Protein AF-A0A6P0VZM6-F1 (afdb_monomer)

Secondary structure (DSSP, 8-state):
----SS-HHHHHHHHHHHHHTTSEEE-SSS-S-EEE-HHHHHHHHHH-------SS--HHHHHHHHHHHHHHHHHHHHTT-------------------S----HHHHHHHHHHHHHHHT-TT-EEHHHHHHHHTTTS-HHHHHHHHHHHHHTTSEEEEE-S--TTS-HHHHHHSBPPSSSSPEEEEEE---

Sequence (192 aa):
PQRTSIPHDKQQAVIESLSQRGLIKVVEGRITEVWLTEQGQQYLLNNYEGNSTSEHIHLRMLTDYLRLLRKFQGVNREQIQSPTTESQEEPTIKKLPLSGSKPTDAEILQLIQDLDKKLGTNNYLPIFHLRQQLHTRLSREELDKALYRLQKQEQIELSALVHTQNYTPEQINAGIKQRVGSKLFFIQVTVE

Nearest PDB structures (foldseek):
  5ey2-assembly1_B  TM=4.665E-01  e=6.572E-01  Bacillus cereus ATCC 14579
  7q2y-assembly1_C  TM=2.737E-01  e=8.322E-02  Saccharomyces cerevisiae S288C
  9f27-assembly1_A  TM=5.946E-01  e=2.391E+00  Pyrococcus abyssi GE5
  4ejo-assembly2_B-3  TM=6.287E-01  e=3.096E+00  Eggerthella lenta DSM 2243
  7ped-assembly1_A  TM=2.720E-01  e=4.461E-01  Homo sapiens

Solvent-accessible surface area (backbone atoms only — not comparable to full-atom values): 12013 Å² total; per-residue (Å²): 135,83,85,68,100,62,60,68,72,60,52,52,53,49,51,52,56,38,38,76,69,55,28,32,52,76,84,55,103,61,95,77,61,80,44,80,28,74,63,29,52,54,48,46,72,76,67,63,73,83,88,65,90,65,94,67,88,51,71,63,60,55,51,52,50,52,51,49,52,51,44,60,60,34,57,78,51,49,84,76,64,82,81,89,83,84,90,81,83,86,84,91,74,95,72,79,83,89,60,100,60,76,82,47,70,68,56,54,49,52,50,51,53,53,49,24,66,72,69,64,40,81,56,52,35,52,45,44,60,54,44,69,70,35,61,85,79,45,55,73,69,55,49,52,53,46,52,55,52,38,37,74,67,57,46,30,44,77,39,57,58,85,73,67,89,88,52,55,75,66,54,59,63,51,25,51,83,51,99,72,77,56,36,34,28,30,39,26,68,48,81,130

Foldseek 3Di:
DDDDVDPPVVVVVVLVVCVVVVQWDQPDPPPPDIDGDPVVVVCCVVPPDPPDPDPDDDVVNVVVVVVVVCVVVCVVVCVVDDDDDDDDDDDDDDDDDDDLDQPDLVNLLVVQVVQCVVVVVQQWDWLVVSCVVCVVRDDLVRVVVSVVVCVVVVQKDFDFDPDCPVDDPVSLVSFDDDPDDGGGTTIGGPDD

Structure (mmCIF, N/CA/C/O backbone):
data_AF-A0A6P0VZM6-F1
#
_entry.id   AF-A0A6P0VZM6-F1
#
loop_
_atom_site.group_PDB
_atom_site.id
_atom_site.type_symbol
_atom_site.label_atom_id
_atom_site.label_alt_id
_atom_site.label_comp_id
_atom_site.label_asym_id
_atom_site.label_entity_id
_atom_site.label_seq_id
_atom_site.pdbx_PDB_ins_code
_atom_site.Cartn_x
_atom_site.Cartn_y
_atom_site.Cartn_z
_atom_site.occupancy
_atom_site.B_iso_or_equiv
_atom_site.auth_seq_id
_atom_site.auth_comp_id
_atom_site.auth_asym_id
_atom_site.auth_atom_id
_atom_site.pdbx_PDB_model_num
ATOM 1 N N . PRO A 1 1 ? 14.795 10.131 -33.530 1.00 40.19 1 PRO A N 1
ATOM 2 C CA . PRO A 1 1 ? 15.898 9.191 -33.218 1.00 40.19 1 PRO A CA 1
ATOM 3 C C . PRO A 1 1 ? 17.245 9.926 -33.046 1.00 40.19 1 PRO A C 1
ATOM 5 O O . PRO A 1 1 ? 17.930 10.213 -34.025 1.00 40.19 1 PRO A O 1
ATOM 8 N N . GLN A 1 2 ? 17.597 10.301 -31.812 1.00 37.31 2 GLN A N 1
ATOM 9 C CA . GLN A 1 2 ? 18.915 10.875 -31.513 1.00 37.31 2 GLN A CA 1
ATOM 10 C C . GLN A 1 2 ? 19.972 9.762 -31.537 1.00 37.31 2 GLN A C 1
ATOM 12 O O . GLN A 1 2 ? 19.766 8.695 -30.964 1.00 37.31 2 GLN A O 1
ATOM 17 N N . ARG A 1 3 ? 21.082 9.996 -32.248 1.00 42.38 3 ARG A N 1
ATOM 18 C CA . ARG A 1 3 ? 22.171 9.029 -32.437 1.00 42.38 3 ARG A CA 1
ATOM 19 C C . ARG A 1 3 ? 22.909 8.801 -31.117 1.00 42.38 3 ARG A C 1
ATOM 21 O O . ARG A 1 3 ? 23.800 9.568 -30.764 1.00 42.38 3 ARG A O 1
ATOM 28 N N . THR A 1 4 ? 22.565 7.742 -30.398 1.00 51.00 4 THR A N 1
ATOM 29 C CA . THR A 1 4 ? 23.444 7.176 -29.372 1.00 51.00 4 THR A CA 1
ATOM 30 C C . THR A 1 4 ? 24.696 6.629 -30.068 1.00 51.00 4 THR A C 1
ATOM 32 O O . THR A 1 4 ? 24.597 5.939 -31.081 1.00 51.00 4 THR A O 1
ATOM 35 N N . SER A 1 5 ? 25.893 6.944 -29.561 1.00 54.97 5 SER A N 1
ATOM 36 C CA . SER A 1 5 ? 27.185 6.502 -30.128 1.00 54.97 5 SER A CA 1
ATOM 37 C C . SER A 1 5 ? 27.478 5.009 -29.865 1.00 54.97 5 SER A C 1
ATOM 39 O O . SER A 1 5 ? 28.612 4.619 -29.593 1.00 54.97 5 SER A O 1
ATOM 41 N N . ILE A 1 6 ? 26.445 4.166 -29.874 1.00 64.50 6 ILE A N 1
ATOM 42 C CA . ILE A 1 6 ? 26.521 2.739 -29.554 1.00 64.50 6 ILE A CA 1
ATOM 43 C C . ILE A 1 6 ? 26.411 1.951 -30.871 1.00 64.50 6 ILE A C 1
ATOM 45 O O . ILE A 1 6 ? 25.537 2.273 -31.675 1.00 64.50 6 ILE A O 1
ATOM 49 N N . PRO A 1 7 ? 27.245 0.926 -31.127 1.00 77.31 7 PRO A N 1
ATOM 50 C CA . PRO A 1 7 ? 27.132 0.093 -32.327 1.00 77.31 7 PRO A CA 1
ATOM 51 C C . PRO A 1 7 ? 25.741 -0.547 -32.455 1.00 77.31 7 PRO A C 1
ATOM 53 O O . PRO A 1 7 ? 25.233 -1.084 -31.473 1.00 77.31 7 PRO A O 1
ATOM 56 N N . HIS A 1 8 ? 25.151 -0.521 -33.656 1.00 64.88 8 HIS A N 1
ATOM 57 C CA . HIS A 1 8 ? 23.781 -0.994 -33.933 1.00 64.88 8 HIS A CA 1
ATOM 58 C C . HIS A 1 8 ? 23.517 -2.425 -33.433 1.00 64.88 8 HIS A C 1
ATOM 60 O O . HIS A 1 8 ? 22.479 -2.700 -32.840 1.00 64.88 8 HIS A O 1
ATOM 66 N N . ASP A 1 9 ? 24.508 -3.302 -33.580 1.00 69.50 9 ASP A N 1
ATOM 67 C CA . ASP A 1 9 ? 24.451 -4.704 -33.156 1.00 69.50 9 ASP A CA 1
ATOM 68 C C . ASP A 1 9 ? 24.305 -4.848 -31.625 1.00 69.50 9 ASP A C 1
ATOM 70 O O . ASP A 1 9 ? 23.487 -5.607 -31.108 1.00 69.50 9 ASP A O 1
ATOM 74 N N . LYS A 1 10 ? 25.017 -3.999 -30.868 1.00 72.19 10 LYS A N 1
ATOM 75 C CA . LYS A 1 10 ? 24.883 -3.925 -29.405 1.00 72.19 10 LYS A CA 1
ATOM 76 C C . LYS A 1 10 ? 23.558 -3.294 -28.981 1.00 72.19 10 LYS A C 1
ATOM 78 O O . LYS A 1 10 ? 23.025 -3.664 -27.941 1.00 72.19 10 LYS A O 1
ATOM 83 N N . GLN A 1 11 ? 23.024 -2.350 -29.760 1.00 68.31 11 GLN A N 1
ATOM 84 C CA . GLN A 1 11 ? 21.723 -1.743 -29.468 1.00 68.31 11 GLN A CA 1
ATOM 85 C C . GLN A 1 11 ? 20.597 -2.774 -29.581 1.00 68.31 11 GLN A C 1
ATOM 87 O O . GLN A 1 11 ? 19.783 -2.870 -28.668 1.00 68.31 11 GLN A O 1
ATOM 92 N N . GLN A 1 12 ? 20.582 -3.582 -30.645 1.00 70.94 12 GLN A N 1
ATOM 93 C CA . GLN A 1 12 ? 19.580 -4.638 -30.817 1.00 70.94 12 GLN A CA 1
ATOM 94 C C . GLN A 1 12 ? 19.667 -5.702 -29.723 1.00 70.94 12 GLN A C 1
ATOM 96 O O . GLN A 1 12 ? 18.646 -5.995 -29.107 1.00 70.94 12 GLN A O 1
ATOM 101 N N . ALA A 1 13 ? 20.868 -6.182 -29.388 1.00 76.44 13 ALA A N 1
ATOM 102 C CA . ALA A 1 13 ? 21.047 -7.156 -28.309 1.00 76.44 13 ALA A CA 1
ATOM 103 C C . ALA A 1 13 ? 20.549 -6.633 -26.946 1.00 76.44 13 ALA A C 1
ATOM 105 O O . ALA A 1 13 ? 19.907 -7.355 -26.180 1.00 76.44 13 ALA A O 1
ATOM 106 N N . VAL A 1 14 ? 20.802 -5.355 -26.640 1.00 76.69 14 VAL A N 1
ATOM 107 C CA . VAL A 1 14 ? 20.300 -4.726 -25.411 1.00 76.69 14 VAL A CA 1
ATOM 108 C C . VAL A 1 14 ? 18.778 -4.608 -25.446 1.00 76.69 14 VAL A C 1
ATOM 110 O O . VAL A 1 14 ? 18.128 -4.963 -24.464 1.00 76.69 14 VAL A O 1
ATOM 113 N N . ILE A 1 15 ? 18.191 -4.176 -26.562 1.00 76.38 15 ILE A N 1
ATOM 114 C CA . ILE A 1 15 ? 16.735 -4.052 -26.701 1.00 76.38 15 ILE A CA 1
ATOM 115 C C . ILE A 1 15 ? 16.055 -5.422 -26.570 1.00 76.38 15 ILE A C 1
ATOM 117 O O . ILE A 1 15 ? 15.082 -5.551 -25.833 1.00 76.38 15 ILE A O 1
ATOM 121 N N . GLU A 1 16 ? 16.593 -6.471 -27.186 1.00 77.88 16 GLU A N 1
ATOM 122 C CA . GLU A 1 16 ? 16.077 -7.834 -27.028 1.00 77.88 16 GLU A CA 1
ATOM 123 C C . GLU A 1 16 ? 16.146 -8.297 -25.568 1.00 77.88 16 GLU A C 1
ATOM 125 O O . GLU A 1 16 ? 15.149 -8.777 -25.027 1.00 77.88 16 GLU A O 1
ATOM 130 N N . 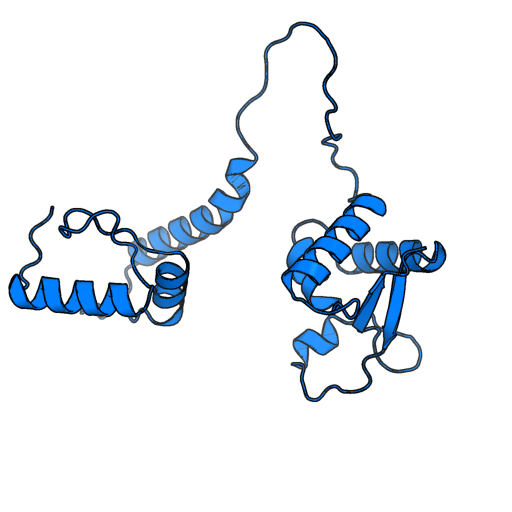SER A 1 17 ? 17.270 -8.062 -24.883 1.00 78.44 17 SER A N 1
ATOM 131 C CA . SER A 1 17 ? 17.418 -8.417 -23.466 1.00 78.44 17 SER A CA 1
ATOM 132 C C . SER A 1 17 ? 16.441 -7.662 -22.550 1.00 78.44 17 SER A C 1
ATOM 134 O O . SER A 1 17 ? 15.924 -8.227 -21.586 1.00 78.44 17 SER A O 1
ATOM 136 N N . LEU A 1 18 ? 16.145 -6.394 -22.855 1.00 76.50 18 LEU A N 1
ATOM 137 C CA . LEU A 1 18 ? 15.205 -5.569 -22.093 1.00 76.50 18 LEU A CA 1
ATOM 138 C C . LEU A 1 18 ? 13.752 -5.977 -22.362 1.00 76.50 18 LEU A C 1
ATOM 140 O O . LEU A 1 18 ? 12.929 -5.943 -21.445 1.00 76.50 18 LEU A O 1
ATOM 144 N N . SER A 1 19 ? 13.442 -6.395 -23.591 1.00 76.25 19 SER A N 1
ATOM 145 C CA . SER A 1 19 ? 12.128 -6.925 -23.956 1.00 76.25 19 SER A CA 1
ATOM 146 C C . SER A 1 19 ? 11.869 -8.279 -23.297 1.00 76.25 19 SER A C 1
ATOM 148 O O . SER A 1 19 ? 10.797 -8.468 -22.729 1.00 76.25 19 SER A O 1
ATOM 150 N N . GLN A 1 20 ? 12.856 -9.183 -23.280 1.00 78.38 20 GLN A N 1
ATOM 151 C CA . GLN A 1 20 ? 12.762 -10.476 -22.585 1.00 78.38 20 GLN A CA 1
ATOM 152 C C . GLN A 1 20 ? 12.525 -10.316 -21.080 1.00 78.38 20 GLN A C 1
ATOM 154 O O . GLN A 1 20 ? 11.811 -11.108 -20.473 1.00 78.38 20 GLN A O 1
ATOM 159 N N . ARG A 1 21 ? 13.091 -9.267 -20.477 1.00 72.31 21 ARG A N 1
ATOM 160 C CA . ARG A 1 21 ? 12.886 -8.928 -19.061 1.00 72.31 21 ARG A CA 1
ATOM 161 C C . ARG A 1 21 ? 11.558 -8.212 -18.788 1.00 72.31 21 ARG A C 1
ATOM 163 O O . ARG A 1 21 ? 11.316 -7.827 -17.650 1.00 72.31 21 ARG A O 1
ATOM 170 N N . GLY A 1 22 ? 10.725 -7.996 -19.808 1.00 73.50 22 GLY A N 1
ATOM 171 C CA . GLY A 1 22 ? 9.435 -7.313 -19.683 1.00 73.50 22 GLY A CA 1
ATOM 172 C C . GLY A 1 22 ? 9.538 -5.816 -19.382 1.00 73.50 22 GLY A C 1
ATOM 173 O O . GLY A 1 22 ? 8.531 -5.182 -19.087 1.00 73.50 22 GLY A O 1
ATOM 174 N N . LEU A 1 23 ? 10.734 -5.224 -19.464 1.00 72.62 23 LEU A N 1
ATOM 175 C CA . LEU A 1 23 ? 10.966 -3.824 -19.091 1.00 72.62 23 LEU A CA 1
ATOM 176 C C . LEU A 1 23 ? 10.518 -2.851 -20.189 1.00 72.62 23 LEU A C 1
ATOM 178 O O . LEU A 1 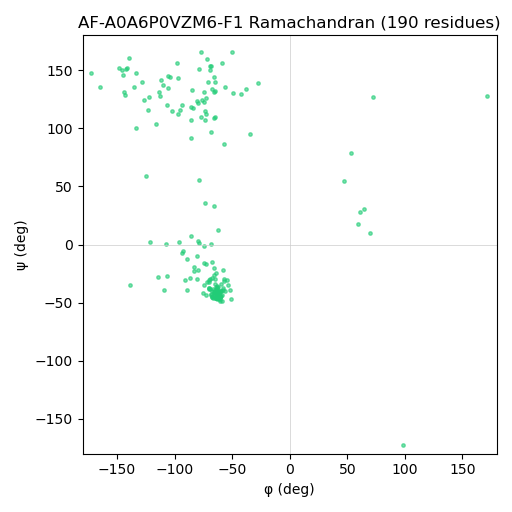23 ? 10.210 -1.690 -19.907 1.00 72.62 23 LEU A O 1
ATOM 182 N N . ILE A 1 24 ? 10.416 -3.331 -21.426 1.00 75.06 24 ILE A N 1
ATOM 183 C CA . ILE A 1 24 ? 9.950 -2.567 -22.584 1.00 75.06 24 ILE A CA 1
ATOM 184 C C . ILE A 1 24 ? 8.928 -3.372 -23.391 1.00 75.06 24 ILE A C 1
ATOM 186 O O . ILE A 1 24 ? 9.011 -4.598 -23.467 1.00 75.06 24 ILE A O 1
ATOM 190 N N . LYS A 1 25 ? 7.970 -2.677 -24.014 1.00 68.00 25 LYS A N 1
ATOM 191 C CA . LYS A 1 25 ? 6.966 -3.287 -24.896 1.00 68.00 25 LYS A CA 1
ATOM 192 C C . LYS A 1 25 ? 7.287 -2.939 -26.347 1.00 68.00 25 LYS A C 1
ATOM 194 O O . LYS A 1 25 ? 7.328 -1.762 -26.702 1.00 68.00 25 LYS A O 1
ATOM 199 N N . VAL A 1 26 ? 7.513 -3.962 -27.168 1.00 61.72 26 VAL A N 1
ATOM 200 C CA . VAL A 1 26 ? 7.733 -3.823 -28.614 1.00 61.72 26 VAL A CA 1
ATOM 201 C C . VAL A 1 26 ? 6.385 -4.010 -29.301 1.00 61.72 26 VAL A C 1
ATOM 203 O O . VAL A 1 26 ? 5.733 -5.033 -29.101 1.00 61.72 26 VAL A O 1
ATOM 206 N N . VAL A 1 27 ? 5.926 -2.993 -30.031 1.00 55.97 27 VAL A N 1
ATOM 207 C CA . VAL A 1 27 ? 4.550 -2.957 -30.555 1.00 55.97 27 VAL A CA 1
ATOM 208 C C . VAL A 1 27 ? 4.430 -3.669 -31.908 1.00 55.97 27 VAL A C 1
ATOM 210 O O . VAL A 1 27 ? 3.400 -4.284 -32.144 1.00 55.97 27 VAL A O 1
ATOM 213 N N . GLU A 1 28 ? 5.484 -3.722 -32.736 1.00 46.47 28 GLU A N 1
ATOM 214 C CA . GLU A 1 28 ? 5.508 -4.506 -33.985 1.00 46.47 28 GLU A CA 1
ATOM 215 C C . GLU A 1 28 ? 6.925 -5.024 -34.306 1.00 46.47 28 GLU A C 1
ATOM 217 O O . GLU A 1 28 ? 7.923 -4.418 -33.918 1.00 46.47 28 GLU A O 1
ATOM 222 N N . GLY A 1 29 ? 7.021 -6.161 -35.010 1.00 51.16 29 GLY A N 1
ATOM 223 C CA . GLY A 1 29 ? 8.224 -6.999 -35.198 1.00 51.16 29 GLY A CA 1
ATOM 224 C C . GLY A 1 29 ? 9.441 -6.388 -35.916 1.00 51.16 29 GLY A C 1
ATOM 225 O O . GLY A 1 29 ? 10.369 -7.112 -36.269 1.00 51.16 29 GLY A O 1
ATOM 226 N N . ARG A 1 30 ? 9.483 -5.070 -36.122 1.00 48.84 30 ARG A N 1
ATOM 227 C CA . ARG A 1 30 ? 10.716 -4.321 -36.391 1.00 48.84 30 ARG A CA 1
ATOM 228 C C . ARG A 1 30 ? 10.829 -3.245 -35.327 1.00 48.84 30 ARG A C 1
ATOM 230 O O . ARG A 1 30 ? 9.991 -2.352 -35.289 1.00 48.84 30 ARG A O 1
ATOM 237 N N . ILE A 1 31 ? 11.862 -3.336 -34.490 1.00 54.78 31 ILE A N 1
ATOM 238 C CA . ILE A 1 31 ? 12.169 -2.411 -33.390 1.00 54.78 31 ILE A CA 1
ATOM 239 C C . ILE A 1 31 ? 12.313 -0.985 -33.949 1.00 54.78 31 ILE A C 1
ATOM 241 O O . ILE A 1 31 ? 13.395 -0.550 -34.331 1.00 54.78 31 ILE A O 1
ATOM 245 N N . THR A 1 32 ? 11.197 -0.278 -34.063 1.00 56.25 32 THR A N 1
ATOM 246 C CA . THR A 1 32 ? 11.116 1.094 -34.579 1.00 56.25 32 THR A CA 1
ATOM 247 C C . THR A 1 32 ? 10.800 2.047 -33.441 1.00 56.25 32 THR A C 1
ATOM 249 O O . THR A 1 32 ? 11.424 3.101 -33.342 1.00 56.25 32 THR A O 1
ATOM 252 N N . GLU A 1 33 ? 9.925 1.630 -32.524 1.00 48.38 33 GLU A N 1
ATOM 253 C CA . GLU A 1 33 ? 9.589 2.377 -31.317 1.00 48.38 33 GLU A CA 1
ATOM 254 C C . GLU A 1 33 ? 9.552 1.464 -30.091 1.00 48.38 33 GLU A C 1
ATOM 256 O O . GLU A 1 33 ? 9.022 0.351 -30.123 1.00 48.38 33 GLU A O 1
ATOM 261 N N . VAL A 1 34 ? 10.152 1.946 -29.003 1.00 62.53 34 VAL A N 1
ATOM 262 C CA . VAL A 1 34 ? 10.300 1.221 -27.742 1.00 62.53 34 VAL A CA 1
ATOM 263 C C . VAL A 1 34 ? 9.746 2.092 -26.625 1.00 62.53 34 VAL A C 1
ATOM 265 O O . VAL A 1 34 ? 10.189 3.225 -26.441 1.00 62.53 34 VAL A O 1
ATOM 268 N N . TRP A 1 35 ? 8.799 1.548 -25.865 1.00 71.56 35 TRP A N 1
ATOM 269 C CA . TRP A 1 35 ? 8.146 2.250 -24.763 1.00 71.56 35 TRP A CA 1
ATOM 270 C C . TRP A 1 35 ? 8.536 1.635 -23.424 1.00 71.56 35 TRP A C 1
ATOM 272 O O . TRP A 1 35 ? 8.643 0.411 -23.294 1.00 71.56 35 TRP A O 1
ATOM 282 N N . LEU A 1 36 ? 8.731 2.494 -22.425 1.00 73.19 36 LEU A N 1
ATOM 283 C CA . LEU A 1 36 ? 9.037 2.080 -21.062 1.00 73.19 36 LEU A CA 1
ATOM 284 C C . LEU A 1 36 ? 7.768 1.536 -20.393 1.00 73.19 36 LEU A C 1
ATOM 286 O O . LEU A 1 36 ? 6.762 2.240 -20.300 1.00 73.19 36 LEU A O 1
ATOM 290 N N . THR A 1 37 ? 7.815 0.291 -19.925 1.00 77.25 37 THR A N 1
ATOM 291 C CA . THR A 1 37 ? 6.702 -0.315 -19.175 1.00 77.25 37 THR A CA 1
ATOM 292 C C . THR A 1 37 ? 6.661 0.200 -17.737 1.00 77.25 37 THR A C 1
ATOM 294 O O . THR A 1 37 ? 7.637 0.759 -17.237 1.00 77.25 37 THR A O 1
ATOM 297 N N . GLU A 1 38 ? 5.551 -0.033 -17.036 1.00 71.12 38 GLU A N 1
ATOM 298 C CA . GLU A 1 38 ? 5.423 0.291 -15.610 1.00 71.12 38 GLU A CA 1
ATOM 299 C C . GLU A 1 38 ? 6.487 -0.424 -14.757 1.00 71.12 38 GLU A C 1
ATOM 301 O O . GLU A 1 38 ? 7.104 0.183 -13.882 1.00 71.12 38 GLU A O 1
ATOM 306 N N . GLN A 1 39 ? 6.801 -1.682 -15.082 1.00 67.38 39 GLN A N 1
ATOM 307 C CA . GLN A 1 39 ? 7.890 -2.420 -14.435 1.00 67.38 39 GLN A CA 1
ATOM 308 C C . GLN A 1 39 ? 9.265 -1.816 -14.752 1.00 67.38 39 GLN A C 1
ATOM 310 O O . GLN A 1 39 ? 10.114 -1.710 -13.868 1.00 67.38 39 GLN A O 1
ATOM 315 N N . GLY A 1 40 ? 9.476 -1.348 -15.985 1.00 76.12 40 GLY A N 1
ATOM 316 C CA . GLY A 1 40 ? 10.678 -0.608 -16.377 1.00 76.12 40 GLY A CA 1
ATOM 317 C C . GLY A 1 40 ? 10.859 0.694 -15.593 1.00 76.12 40 GLY A C 1
ATOM 318 O O . GLY A 1 40 ? 11.968 1.009 -15.164 1.00 76.12 40 GLY A O 1
ATOM 319 N N . GLN A 1 41 ? 9.770 1.424 -15.343 1.00 76.31 41 GLN A N 1
ATOM 320 C CA . GLN A 1 41 ? 9.787 2.637 -14.520 1.00 76.31 41 GLN A CA 1
ATOM 321 C C . GLN A 1 41 ? 10.168 2.333 -13.068 1.00 76.31 41 GLN A C 1
ATOM 323 O O . GLN A 1 41 ? 11.034 3.006 -12.512 1.00 76.31 41 GLN A O 1
ATOM 328 N N . GLN A 1 42 ? 9.577 1.297 -12.469 1.00 72.06 42 GLN A N 1
ATOM 329 C CA . GLN A 1 42 ? 9.910 0.869 -11.106 1.00 72.06 42 GLN A CA 1
ATOM 330 C C . GLN A 1 42 ? 11.361 0.391 -10.991 1.00 72.06 42 GLN A C 1
ATOM 332 O O . GLN A 1 42 ? 12.044 0.698 -10.014 1.00 72.06 42 GLN A O 1
ATOM 337 N N . TYR A 1 43 ? 11.857 -0.324 -12.001 1.00 74.75 43 TYR A N 1
ATOM 338 C CA . TYR A 1 43 ? 13.243 -0.775 -12.031 1.00 74.75 43 TYR A CA 1
ATOM 339 C C . TYR A 1 43 ? 14.224 0.401 -12.055 1.00 74.75 43 TYR A C 1
ATOM 341 O O . TYR A 1 43 ? 15.182 0.399 -11.282 1.00 74.75 43 TYR A O 1
ATOM 349 N N . LEU A 1 44 ? 13.966 1.415 -12.889 1.00 79.44 44 LEU A N 1
ATOM 350 C CA . LEU A 1 44 ? 14.774 2.635 -12.937 1.00 79.44 44 LEU A CA 1
ATOM 351 C C . LEU A 1 44 ? 14.686 3.427 -11.634 1.00 79.44 44 LEU A C 1
ATOM 353 O O . LEU A 1 44 ? 15.698 3.925 -11.168 1.00 79.44 44 LEU A O 1
ATOM 357 N N . LEU A 1 45 ? 13.515 3.509 -11.004 1.00 74.56 45 LEU A N 1
ATOM 358 C CA . LEU A 1 45 ? 13.385 4.203 -9.723 1.00 74.56 45 LEU A CA 1
ATOM 359 C C . LEU A 1 45 ? 14.281 3.584 -8.638 1.00 74.56 45 LEU A C 1
ATOM 361 O O . LEU A 1 45 ? 14.883 4.312 -7.854 1.00 74.56 45 LEU A O 1
ATOM 365 N N . ASN A 1 46 ? 14.366 2.253 -8.603 1.00 72.19 46 ASN A N 1
ATOM 366 C CA . ASN A 1 46 ? 15.033 1.531 -7.521 1.00 72.19 46 ASN A CA 1
ATOM 367 C C . ASN A 1 46 ? 16.521 1.265 -7.777 1.00 72.19 46 ASN A C 1
ATOM 369 O O . ASN A 1 46 ? 17.285 1.171 -6.824 1.00 72.19 46 ASN A O 1
ATOM 373 N N . ASN A 1 47 ? 16.923 1.099 -9.039 1.00 73.56 47 ASN A N 1
ATOM 374 C CA . ASN A 1 47 ? 18.261 0.613 -9.397 1.00 73.56 47 ASN A CA 1
ATOM 375 C C . ASN A 1 47 ? 19.047 1.590 -10.279 1.00 73.56 47 ASN A C 1
ATOM 377 O O . ASN A 1 47 ? 20.143 1.256 -10.725 1.00 73.56 47 ASN A O 1
ATOM 381 N N . TYR A 1 48 ? 18.496 2.767 -10.595 1.00 74.06 48 TYR A N 1
ATOM 382 C CA . TYR A 1 48 ? 19.247 3.758 -11.352 1.00 74.06 48 TYR A CA 1
ATOM 383 C C . TYR A 1 48 ? 20.312 4.403 -10.470 1.00 74.06 48 TYR A C 1
ATOM 385 O O . TYR A 1 48 ? 20.027 5.251 -9.625 1.00 74.06 48 TYR A O 1
ATOM 393 N N . GLU A 1 49 ? 21.559 4.039 -10.731 1.00 63.16 49 GLU A N 1
ATOM 394 C CA . GLU A 1 49 ? 22.718 4.755 -10.227 1.00 63.16 49 GLU A CA 1
ATOM 395 C C . GLU A 1 49 ? 23.178 5.745 -11.299 1.00 63.16 49 GLU A C 1
ATOM 397 O O . GLU A 1 49 ? 23.558 5.376 -12.415 1.00 63.16 49 GLU A O 1
ATOM 402 N N . GLY A 1 50 ? 23.089 7.036 -10.981 1.00 62.91 50 GLY A N 1
ATOM 403 C CA . GLY A 1 50 ? 23.534 8.088 -11.883 1.00 62.91 50 GLY A CA 1
ATOM 404 C C . GLY A 1 50 ? 25.045 8.018 -12.062 1.00 62.91 50 GLY A C 1
ATOM 405 O O . GLY A 1 50 ? 25.787 8.393 -11.161 1.00 62.91 50 GLY A O 1
ATOM 406 N N . ASN A 1 51 ? 25.511 7.597 -13.239 1.00 58.84 51 ASN A N 1
ATOM 407 C CA . ASN A 1 51 ? 26.933 7.611 -13.591 1.00 58.84 51 ASN A CA 1
ATOM 408 C C . ASN A 1 51 ? 27.389 9.029 -13.987 1.00 58.84 51 ASN A C 1
ATOM 410 O O . ASN A 1 51 ? 27.846 9.273 -15.105 1.00 58.84 51 ASN A O 1
ATOM 414 N N . SER A 1 52 ? 27.164 9.996 -13.095 1.00 60.31 52 SER A N 1
ATOM 415 C CA . SER A 1 52 ? 27.587 11.372 -13.313 1.00 60.31 52 SER A CA 1
ATOM 416 C C . SER A 1 52 ? 29.064 11.515 -12.976 1.00 60.31 52 SER A C 1
ATOM 418 O O . SER A 1 52 ? 29.480 11.273 -11.849 1.00 60.31 52 SER A O 1
ATOM 420 N N . THR A 1 53 ? 29.852 11.988 -13.937 1.00 63.22 53 THR A N 1
ATOM 421 C CA . THR A 1 53 ? 3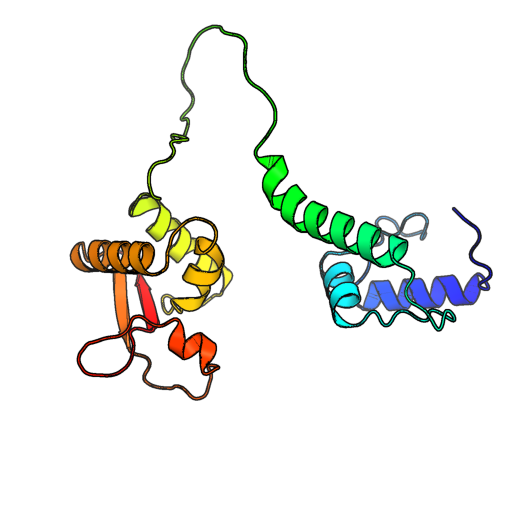1.268 12.335 -13.739 1.00 63.22 53 THR A CA 1
ATOM 422 C C . THR A 1 53 ? 31.447 13.646 -12.956 1.00 63.22 53 THR A C 1
ATOM 424 O O . THR A 1 53 ? 32.568 14.085 -12.726 1.00 63.22 53 THR A O 1
ATOM 427 N N . SER A 1 54 ? 30.353 14.318 -12.576 1.00 63.62 54 SER A N 1
ATOM 428 C CA . SER A 1 54 ? 30.400 15.571 -11.823 1.00 63.62 54 SER A CA 1
ATOM 429 C C . SER A 1 54 ? 30.531 15.313 -10.321 1.00 63.62 54 SER A C 1
ATOM 431 O O . SER A 1 54 ? 29.599 14.807 -9.700 1.00 63.62 54 SER A O 1
ATOM 433 N N . GLU A 1 55 ? 31.629 15.759 -9.717 1.00 65.06 55 GLU A N 1
ATOM 434 C CA . GLU A 1 55 ? 31.867 15.658 -8.266 1.00 65.06 55 GLU A CA 1
ATOM 435 C C . GLU A 1 55 ? 30.896 16.502 -7.417 1.00 65.06 55 GLU A C 1
ATOM 437 O O . GLU A 1 55 ? 30.714 16.242 -6.231 1.00 65.06 55 GLU A O 1
ATOM 442 N N . HIS A 1 56 ? 30.248 17.508 -8.014 1.00 66.81 56 HIS A N 1
ATOM 443 C CA . HIS A 1 56 ? 29.434 18.484 -7.292 1.00 66.81 56 HIS A CA 1
ATOM 444 C C . HIS A 1 56 ? 27.993 18.504 -7.807 1.00 66.81 56 HIS A C 1
ATOM 446 O O . HIS A 1 56 ? 27.738 18.707 -8.997 1.00 66.81 56 HIS A O 1
ATOM 452 N N . ILE A 1 57 ? 27.030 18.355 -6.894 1.00 74.06 57 ILE A N 1
ATOM 453 C CA . ILE A 1 57 ? 25.606 18.531 -7.196 1.00 74.06 57 ILE A CA 1
ATOM 454 C C . ILE A 1 57 ? 25.321 20.030 -7.283 1.00 74.06 57 ILE A C 1
ATOM 456 O O . ILE A 1 57 ? 25.321 20.743 -6.281 1.00 74.06 57 ILE A O 1
ATOM 460 N N . HIS A 1 58 ? 25.051 20.524 -8.490 1.00 80.00 58 HIS A N 1
ATOM 461 C CA . HIS A 1 58 ? 24.662 21.918 -8.670 1.00 80.00 58 HIS A CA 1
ATOM 462 C C . HIS A 1 58 ? 23.244 22.160 -8.122 1.00 80.00 58 HIS A C 1
ATOM 464 O O . HIS A 1 58 ? 22.334 21.365 -8.360 1.00 80.00 58 HIS A O 1
ATOM 470 N N . LEU A 1 59 ? 23.009 23.300 -7.462 1.00 83.12 59 LEU A N 1
ATOM 471 C CA . LEU A 1 59 ? 21.703 23.655 -6.879 1.00 83.12 59 LEU A CA 1
ATOM 472 C C . LEU A 1 59 ? 20.552 23.593 -7.899 1.00 83.12 59 LEU A C 1
ATOM 474 O O . LEU A 1 59 ? 19.413 23.271 -7.560 1.00 83.12 59 LEU A O 1
ATOM 478 N N . ARG A 1 60 ? 20.855 23.857 -9.174 1.00 81.19 60 ARG A N 1
ATOM 479 C CA . ARG A 1 60 ? 19.890 23.743 -10.274 1.00 81.19 60 ARG A CA 1
ATOM 480 C C . ARG A 1 60 ? 19.431 22.304 -10.509 1.00 81.19 60 ARG A C 1
ATOM 482 O O . ARG A 1 60 ? 18.235 22.100 -10.651 1.00 81.19 60 ARG A O 1
ATOM 489 N N . MET A 1 61 ? 20.340 21.328 -10.442 1.00 80.25 61 MET A N 1
ATOM 490 C CA . MET A 1 61 ? 20.008 19.901 -10.556 1.00 80.25 61 MET A CA 1
ATOM 491 C C . MET A 1 61 ? 19.056 19.483 -9.434 1.00 80.25 61 MET A C 1
ATOM 493 O O . MET A 1 61 ? 18.036 18.850 -9.688 1.00 80.25 61 MET A O 1
ATOM 497 N N . LEU A 1 62 ? 19.340 19.915 -8.200 1.00 83.88 62 LEU A N 1
ATOM 498 C CA . LEU A 1 62 ? 18.459 19.666 -7.060 1.00 83.88 62 LEU A CA 1
ATOM 499 C C . LEU A 1 62 ? 17.096 20.345 -7.241 1.00 83.88 62 LEU A C 1
ATOM 501 O O . LEU A 1 62 ? 16.062 19.734 -6.992 1.00 83.88 62 LEU A O 1
ATOM 505 N N . THR A 1 63 ? 17.076 21.595 -7.700 1.00 85.31 63 THR A N 1
ATOM 506 C CA . THR A 1 63 ? 15.829 22.336 -7.945 1.00 85.31 63 THR A CA 1
ATOM 507 C C . THR A 1 63 ? 14.983 21.666 -9.025 1.00 85.31 63 THR A C 1
ATOM 509 O O . THR A 1 63 ? 13.767 21.545 -8.872 1.00 85.31 63 THR A O 1
ATOM 512 N N . ASP A 1 64 ? 15.611 21.206 -10.104 1.00 82.19 64 ASP A N 1
ATOM 513 C CA . ASP A 1 64 ? 14.936 20.514 -11.197 1.00 82.19 64 ASP A CA 1
ATOM 514 C C . ASP A 1 64 ? 14.431 19.134 -10.747 1.00 82.19 64 ASP A C 1
ATOM 516 O O . ASP A 1 64 ? 13.290 18.782 -11.050 1.00 82.19 64 ASP A O 1
ATOM 520 N N . TYR A 1 65 ? 15.200 18.413 -9.925 1.00 83.38 65 TYR A N 1
ATOM 521 C CA . TYR A 1 65 ? 14.768 17.164 -9.296 1.00 83.38 65 TYR A CA 1
ATOM 522 C C . TYR A 1 65 ? 13.583 17.372 -8.344 1.00 83.38 65 TYR A C 1
ATOM 524 O O . TYR A 1 65 ? 12.576 16.677 -8.443 1.00 83.38 65 TYR A O 1
ATOM 532 N N . LEU A 1 66 ? 13.631 18.383 -7.472 1.00 84.38 66 LEU A N 1
ATOM 533 C CA . LEU A 1 66 ? 12.518 18.732 -6.584 1.00 84.38 66 LEU A CA 1
ATOM 534 C C . LEU A 1 66 ? 11.274 19.166 -7.369 1.00 84.38 66 LEU A C 1
ATOM 536 O O . LEU A 1 66 ? 10.151 18.829 -6.988 1.00 84.38 66 LEU A O 1
ATOM 540 N N . ARG A 1 67 ? 11.448 19.887 -8.485 1.00 83.25 67 ARG A N 1
ATOM 541 C CA . ARG A 1 67 ? 10.348 20.234 -9.393 1.00 83.25 67 ARG A CA 1
ATOM 542 C C . ARG A 1 67 ? 9.754 18.977 -10.028 1.00 83.25 67 ARG A C 1
ATOM 544 O O . ARG A 1 67 ? 8.533 18.883 -10.115 1.00 83.25 67 ARG A O 1
ATOM 551 N N . LEU A 1 68 ? 10.588 18.021 -10.436 1.00 83.19 68 LEU A N 1
ATOM 552 C CA . LEU A 1 68 ? 10.154 16.735 -10.976 1.00 83.19 68 LEU A CA 1
ATOM 553 C C . LEU A 1 68 ? 9.396 15.912 -9.931 1.00 83.19 68 LEU A C 1
ATOM 555 O O . LEU A 1 68 ? 8.300 15.455 -10.230 1.00 83.19 68 LEU A O 1
ATOM 559 N N . LEU A 1 69 ? 9.898 15.802 -8.698 1.00 81.56 69 LEU A N 1
ATOM 560 C CA . LEU A 1 69 ? 9.204 15.114 -7.603 1.00 81.56 69 LEU A CA 1
ATOM 561 C C . LEU A 1 69 ? 7.849 15.751 -7.297 1.00 81.56 69 LEU A C 1
ATOM 563 O O . LEU A 1 69 ? 6.844 15.051 -7.178 1.00 81.56 69 LEU A O 1
ATOM 567 N N . ARG A 1 70 ? 7.796 17.086 -7.235 1.00 81.75 70 ARG A N 1
ATOM 568 C CA . ARG A 1 70 ? 6.538 17.813 -7.035 1.00 81.75 70 ARG A CA 1
ATOM 569 C C . ARG A 1 70 ? 5.569 17.586 -8.186 1.00 81.75 70 ARG A C 1
ATOM 571 O O . ARG A 1 70 ? 4.380 17.470 -7.932 1.00 81.75 70 ARG A O 1
ATOM 578 N N . LYS A 1 71 ? 6.051 17.500 -9.428 1.00 76.56 71 LYS A N 1
ATOM 579 C CA . LYS A 1 71 ? 5.225 17.138 -10.585 1.00 76.56 71 LYS A CA 1
ATOM 580 C C . LYS A 1 71 ? 4.795 15.679 -10.553 1.00 76.56 71 LYS A C 1
ATOM 582 O O . LYS A 1 71 ? 3.664 15.416 -10.895 1.00 76.56 71 LYS A O 1
ATOM 587 N N . PHE A 1 72 ? 5.612 14.734 -10.106 1.00 69.94 72 PHE A N 1
ATOM 588 C CA . PHE A 1 72 ? 5.192 13.332 -9.989 1.00 69.94 72 PHE A CA 1
ATOM 589 C C . PHE A 1 72 ? 4.095 13.156 -8.932 1.00 69.94 72 PHE A C 1
ATOM 591 O O . PHE A 1 72 ? 3.095 12.479 -9.156 1.00 69.94 72 PHE A O 1
ATOM 598 N N . GLN A 1 73 ? 4.234 13.848 -7.801 1.00 65.00 73 GLN A N 1
ATOM 599 C CA . GLN A 1 73 ? 3.190 13.929 -6.777 1.00 65.00 73 GLN A CA 1
ATOM 600 C C . GLN A 1 73 ? 1.988 14.766 -7.249 1.00 65.00 73 GLN A C 1
ATOM 602 O O . GLN A 1 73 ? 0.850 14.497 -6.876 1.00 65.00 73 GLN A O 1
ATOM 607 N N . GLY A 1 74 ? 2.245 15.774 -8.084 1.00 58.88 74 GLY A N 1
ATOM 608 C CA . GLY A 1 74 ? 1.275 16.710 -8.639 1.00 58.88 74 GLY A CA 1
ATOM 609 C C . GLY A 1 74 ? 0.487 16.171 -9.828 1.00 58.88 74 GLY A C 1
ATOM 610 O O . GLY A 1 74 ? -0.667 16.517 -9.953 1.00 58.88 74 GLY A O 1
ATOM 611 N N . VAL A 1 75 ? 1.015 15.264 -10.647 1.00 54.09 75 VAL A N 1
ATOM 612 C CA . VAL A 1 75 ? 0.287 14.585 -11.737 1.00 54.09 75 VAL A CA 1
ATOM 613 C C . VAL A 1 75 ? -0.756 13.627 -11.152 1.00 54.09 75 VAL A C 1
ATOM 615 O O . VAL A 1 75 ? -1.848 13.510 -11.695 1.00 54.09 75 VAL A O 1
ATOM 618 N N . ASN A 1 76 ? -0.496 13.071 -9.962 1.00 47.94 76 ASN A N 1
ATOM 619 C CA . ASN A 1 76 ? -1.521 12.421 -9.135 1.00 47.94 76 ASN A CA 1
ATOM 620 C C . ASN A 1 76 ? -2.580 13.404 -8.577 1.00 47.94 76 ASN A C 1
ATOM 622 O O . ASN A 1 76 ? -3.630 12.984 -8.100 1.00 47.94 76 ASN A O 1
ATOM 626 N N . ARG A 1 77 ? -2.317 14.716 -8.617 1.00 47.06 77 ARG A N 1
ATOM 627 C CA . ARG A 1 77 ? -3.180 15.791 -8.095 1.00 47.06 77 ARG A CA 1
ATOM 628 C C . ARG A 1 77 ? -3.878 16.601 -9.200 1.00 47.06 77 ARG A C 1
ATOM 630 O O . ARG A 1 77 ? -4.953 17.136 -8.964 1.00 47.06 77 ARG A O 1
ATOM 637 N N . GLU A 1 78 ? -3.299 16.686 -10.394 1.00 45.47 78 GLU A N 1
ATOM 638 C CA . GLU A 1 78 ? -3.731 17.543 -11.507 1.00 45.47 78 GLU A CA 1
ATOM 639 C C . GLU A 1 78 ? -4.678 16.835 -12.488 1.00 45.47 78 GLU A C 1
ATOM 641 O O . GLU A 1 78 ? -5.346 17.511 -13.259 1.00 45.47 78 GLU A O 1
ATOM 646 N N . GLN A 1 79 ? -4.909 15.520 -12.361 1.00 44.31 79 GLN A N 1
ATOM 647 C CA . GLN A 1 79 ? -6.143 14.912 -12.895 1.00 44.31 79 GLN A CA 1
ATOM 648 C C . GLN A 1 79 ? -7.416 15.355 -12.134 1.00 44.31 79 GLN A C 1
ATOM 650 O O . GLN A 1 79 ? -8.516 14.939 -12.484 1.00 44.31 79 GLN A O 1
ATOM 655 N N . ILE A 1 80 ? -7.291 16.215 -11.113 1.00 45.03 80 ILE A N 1
ATOM 656 C CA . ILE A 1 80 ? -8.411 16.749 -10.317 1.00 45.03 80 ILE A CA 1
ATOM 657 C C . ILE A 1 80 ? -8.683 18.230 -10.641 1.00 45.03 80 ILE A C 1
ATOM 659 O O . ILE A 1 80 ? -9.596 18.824 -10.072 1.00 45.03 80 ILE A O 1
ATOM 663 N N . GLN A 1 81 ? -7.943 18.864 -11.559 1.00 50.88 81 GLN A N 1
ATOM 664 C CA . GLN A 1 81 ? -8.199 20.266 -11.906 1.00 50.88 81 GLN A CA 1
ATOM 665 C C . GLN A 1 81 ? -8.219 20.500 -13.418 1.00 50.88 81 GLN A C 1
ATOM 667 O O . GLN A 1 81 ? -7.199 20.653 -14.079 1.00 50.88 81 GLN A O 1
ATOM 672 N N . SER A 1 82 ? -9.434 20.582 -13.955 1.00 38.47 82 SER A N 1
ATOM 673 C CA . SER A 1 82 ? -9.780 21.332 -15.166 1.00 38.47 82 SER A CA 1
ATOM 674 C C . SER A 1 82 ? -11.171 21.964 -14.960 1.00 38.47 82 SER A C 1
ATOM 676 O O . SER A 1 82 ? -11.938 21.460 -14.138 1.00 38.47 82 SER A O 1
ATOM 678 N N . PRO A 1 83 ? -11.468 23.106 -15.599 1.00 43.66 83 PRO A N 1
ATOM 679 C CA . PRO A 1 83 ? -12.177 24.214 -14.964 1.00 43.66 83 PRO A CA 1
ATOM 680 C C . PRO A 1 83 ? -13.697 24.255 -15.229 1.00 43.66 83 PRO A C 1
ATOM 682 O O . PRO A 1 83 ? -14.167 23.964 -16.322 1.00 43.66 83 PRO A O 1
ATOM 685 N N . THR A 1 84 ? -14.437 24.664 -14.193 1.00 36.81 84 THR A N 1
ATOM 686 C CA . THR A 1 84 ? -15.687 25.465 -14.149 1.00 36.81 84 THR A CA 1
ATOM 687 C C . THR A 1 84 ? -15.805 26.409 -15.369 1.00 36.81 84 THR A C 1
ATOM 689 O O . THR A 1 84 ? -14.807 27.042 -15.695 1.00 36.81 84 THR A O 1
ATOM 692 N N . THR A 1 85 ? -16.908 26.663 -16.084 1.00 41.66 85 THR A N 1
ATOM 693 C CA . THR A 1 85 ? -18.362 26.418 -15.999 1.00 41.66 85 THR A CA 1
ATOM 694 C C . THR A 1 85 ? -18.949 26.867 -17.345 1.00 41.66 85 THR A C 1
ATOM 696 O O . THR A 1 85 ? -18.468 27.867 -17.861 1.00 41.66 85 THR A O 1
ATOM 699 N N . GLU A 1 86 ? -20.012 26.237 -17.854 1.00 33.75 86 GLU A N 1
ATOM 700 C CA . GLU A 1 86 ? -21.165 26.968 -18.416 1.00 33.75 86 GLU A CA 1
ATOM 701 C C . GLU A 1 86 ? -22.384 26.047 -18.579 1.00 33.75 86 GLU A C 1
ATOM 703 O O . GLU A 1 86 ? -22.279 24.873 -18.929 1.00 33.75 86 GLU A O 1
ATOM 708 N N . SER A 1 87 ? -23.528 26.589 -18.173 1.00 44.59 87 SER A N 1
ATOM 709 C CA . SER A 1 87 ? -24.828 25.957 -17.968 1.00 44.59 87 SER A CA 1
ATOM 710 C C . SER A 1 87 ? -25.468 25.432 -19.254 1.00 44.59 87 SER A C 1
ATOM 712 O O . SER A 1 87 ? -25.423 26.133 -20.255 1.00 44.59 87 SER A O 1
ATOM 714 N N . GLN A 1 88 ? -26.175 24.296 -19.184 1.00 37.44 88 GLN A N 1
ATOM 715 C CA . GLN A 1 88 ? -27.607 24.167 -19.525 1.00 37.44 88 GLN A CA 1
ATOM 716 C C . GLN A 1 88 ? -28.063 22.693 -19.546 1.00 37.44 88 GLN A C 1
ATOM 718 O O . GLN A 1 88 ? -27.469 21.855 -20.212 1.00 37.44 88 GLN A O 1
ATOM 723 N N . GLU A 1 89 ? -29.147 22.463 -18.797 1.00 38.25 89 GLU A N 1
ATOM 724 C CA . GLU A 1 89 ? -30.249 21.512 -19.031 1.00 38.25 89 GLU A CA 1
ATOM 725 C C . GLU A 1 89 ? -30.023 19.986 -18.848 1.00 38.25 89 GLU A C 1
ATOM 727 O O . GLU A 1 89 ? -29.111 19.359 -19.374 1.00 38.25 89 GLU A O 1
ATOM 732 N N . GLU A 1 90 ? -30.910 19.405 -18.026 1.00 38.94 90 GLU A N 1
ATOM 733 C CA . GLU A 1 90 ? -31.184 17.971 -17.800 1.00 38.94 90 GLU A CA 1
ATOM 734 C C . GLU A 1 90 ? -31.412 17.170 -19.109 1.00 38.94 90 GLU A C 1
ATOM 736 O O . GLU A 1 90 ? -31.716 17.803 -20.120 1.00 38.94 90 GLU A O 1
ATOM 741 N N . PRO A 1 91 ? -31.386 15.804 -19.136 1.00 46.41 91 PRO A N 1
ATOM 742 C CA . PRO A 1 91 ? -31.711 14.887 -18.027 1.00 46.41 91 PRO A CA 1
ATOM 743 C C . PRO A 1 91 ? -30.816 13.624 -17.846 1.00 46.41 91 PRO A C 1
ATOM 745 O O . PRO A 1 91 ? -30.140 13.129 -18.741 1.00 46.41 91 PRO A O 1
ATOM 748 N N . THR A 1 92 ? -30.880 13.070 -16.628 1.00 46.22 92 THR A N 1
ATOM 749 C CA . THR A 1 92 ? -30.774 11.635 -16.263 1.00 46.22 92 THR A CA 1
ATOM 750 C C . THR A 1 92 ? -29.569 10.799 -16.735 1.00 46.22 92 THR A C 1
ATOM 752 O O . THR A 1 92 ? -29.745 9.896 -17.540 1.00 46.22 92 THR A O 1
ATOM 755 N N . ILE A 1 93 ? -28.396 10.912 -16.089 1.00 40.53 93 ILE A N 1
ATOM 756 C CA . ILE A 1 93 ? -27.507 9.747 -15.846 1.00 40.53 93 ILE A CA 1
ATOM 757 C C . ILE A 1 93 ? -26.845 9.879 -14.464 1.00 40.53 93 ILE A C 1
ATOM 759 O O . ILE A 1 93 ? -26.263 10.908 -14.129 1.00 40.53 93 ILE A O 1
ATOM 763 N N . LYS A 1 94 ? -26.960 8.802 -13.677 1.00 48.75 94 LYS A N 1
ATOM 764 C CA . LYS A 1 94 ? -26.422 8.550 -12.328 1.00 48.75 94 LYS A CA 1
ATOM 765 C C . LYS A 1 94 ? -25.040 9.189 -12.090 1.00 48.75 94 LYS A C 1
ATOM 767 O O . LYS A 1 94 ? -24.016 8.586 -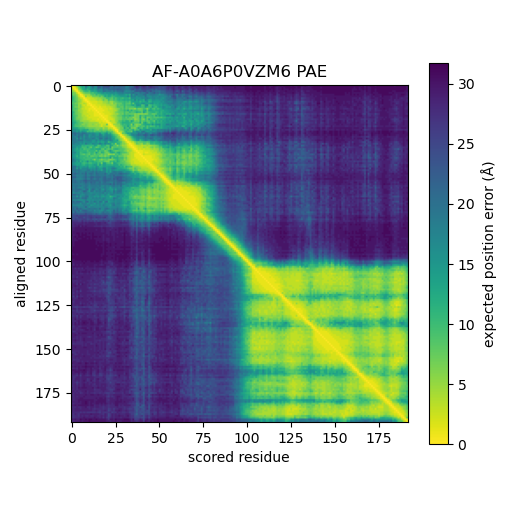12.400 1.00 48.75 94 LYS A O 1
ATOM 772 N N . LYS A 1 95 ? -25.005 10.387 -11.497 1.00 41.06 95 LYS A N 1
ATOM 773 C CA . LYS A 1 95 ? -23.778 11.009 -10.982 1.00 41.06 95 LYS A CA 1
ATOM 774 C C . LYS A 1 95 ? -23.659 10.740 -9.485 1.00 41.06 95 LYS A C 1
ATOM 776 O O . LYS A 1 95 ? -24.442 11.239 -8.683 1.00 41.06 95 LYS A O 1
ATOM 781 N N . LEU A 1 96 ? -22.657 9.930 -9.160 1.00 49.53 96 LEU A N 1
ATOM 782 C CA . LEU A 1 96 ? -21.997 9.840 -7.862 1.00 49.53 96 LEU A CA 1
ATOM 783 C C . LEU A 1 96 ? -21.766 11.261 -7.298 1.00 49.53 96 LEU A C 1
ATOM 785 O O . LEU A 1 96 ? -21.249 12.107 -8.036 1.00 49.53 96 LEU A O 1
ATOM 789 N N . PRO A 1 97 ? -22.141 11.568 -6.044 1.00 49.53 97 PRO A N 1
ATOM 790 C CA . PRO A 1 97 ? -21.914 12.896 -5.503 1.00 49.53 97 PRO A CA 1
ATOM 791 C C . PRO A 1 97 ? -20.423 13.096 -5.206 1.00 49.53 97 PRO A C 1
ATOM 793 O O . PRO A 1 97 ? -19.863 12.511 -4.285 1.00 49.53 97 PRO A O 1
ATOM 796 N N . LEU A 1 98 ? -19.795 13.988 -5.976 1.00 58.91 98 LEU A N 1
ATOM 797 C CA . LEU A 1 98 ? -18.648 14.763 -5.516 1.00 58.91 98 LEU A CA 1
ATOM 798 C C . LEU A 1 98 ? -19.146 15.676 -4.390 1.00 58.91 98 LEU A C 1
ATOM 800 O O . LEU A 1 98 ? -19.883 16.628 -4.634 1.00 58.91 98 LEU A O 1
ATOM 804 N N . SER A 1 99 ? -18.736 15.400 -3.160 1.00 37.59 99 SER A N 1
ATOM 805 C CA . SER A 1 99 ? -18.813 16.368 -2.074 1.00 37.59 99 SER A CA 1
ATOM 806 C C . SER A 1 99 ? -17.615 16.160 -1.161 1.00 37.59 99 SER A C 1
ATOM 808 O O . SER A 1 99 ? -17.115 15.045 -1.034 1.00 37.59 99 SER A O 1
ATOM 810 N N . GLY A 1 100 ? -17.141 17.221 -0.513 1.00 43.84 100 GLY A N 1
ATOM 811 C CA . GLY A 1 100 ? -16.132 17.169 0.554 1.00 43.84 100 GLY A CA 1
ATOM 812 C C . GLY A 1 100 ? -16.624 16.448 1.817 1.00 43.84 100 GLY A C 1
ATOM 813 O O . GLY A 1 100 ? -16.280 16.831 2.932 1.00 43.84 100 GLY A O 1
ATOM 814 N N . SER A 1 101 ? -17.473 15.438 1.659 1.00 47.19 101 SER A N 1
ATOM 815 C CA . SER A 1 101 ? -17.942 14.547 2.697 1.00 47.19 101 SER A CA 1
ATOM 816 C C . SER A 1 101 ? -16.935 13.423 2.865 1.00 47.19 101 SER A C 1
ATOM 818 O O . SER A 1 101 ? -16.483 12.822 1.892 1.00 47.19 101 SER A O 1
ATOM 820 N N . LYS A 1 102 ? -16.596 13.151 4.124 1.00 55.69 102 LYS A N 1
ATOM 821 C CA . LYS A 1 102 ? -15.867 11.959 4.564 1.00 55.69 102 LYS A CA 1
ATOM 822 C C . LYS A 1 102 ? -16.354 10.747 3.755 1.00 55.69 102 LYS A C 1
ATOM 824 O O . LYS A 1 102 ? -17.574 10.631 3.610 1.00 55.69 102 LYS A O 1
ATOM 829 N N . PRO A 1 103 ? -15.453 9.893 3.232 1.00 61.41 103 PRO A N 1
ATOM 830 C CA . PRO A 1 103 ? -15.854 8.725 2.467 1.00 61.41 103 PRO A CA 1
ATOM 831 C C . PRO A 1 103 ? -16.921 7.963 3.236 1.00 61.41 103 PRO A C 1
ATOM 833 O O . PRO A 1 103 ? -16.813 7.749 4.451 1.00 61.41 103 PRO A O 1
ATOM 836 N N . THR A 1 104 ? -17.992 7.655 2.523 1.00 72.38 104 THR A N 1
ATOM 837 C CA . THR A 1 104 ? -19.159 7.021 3.123 1.00 72.38 104 THR A CA 1
ATOM 838 C C . THR A 1 104 ? -18.784 5.596 3.507 1.00 72.38 104 THR A C 1
ATOM 840 O O . THR A 1 104 ? -17.948 4.967 2.861 1.00 72.38 104 THR A O 1
ATOM 843 N N . ASP A 1 105 ? -19.406 5.060 4.551 1.00 76.12 105 ASP A N 1
ATOM 844 C CA . ASP A 1 105 ? -19.114 3.715 5.060 1.00 76.12 105 ASP A CA 1
ATOM 845 C C . ASP A 1 105 ? -19.225 2.651 3.937 1.00 76.12 105 ASP A C 1
ATOM 847 O O . ASP A 1 105 ? -18.388 1.755 3.836 1.00 76.12 105 ASP A O 1
ATOM 851 N N . ALA A 1 106 ? -20.157 2.844 2.993 1.00 76.94 106 ALA A N 1
ATOM 852 C CA . ALA A 1 106 ? -20.302 2.037 1.778 1.00 76.94 106 ALA A CA 1
ATOM 853 C C . ALA A 1 106 ? -19.110 2.121 0.799 1.00 76.94 106 ALA A C 1
ATOM 855 O O . ALA A 1 106 ? -18.749 1.121 0.183 1.00 76.94 106 ALA A O 1
ATOM 856 N N . GLU A 1 107 ? -18.476 3.286 0.657 1.00 79.81 107 GLU A N 1
ATOM 857 C CA . GLU A 1 107 ? -17.288 3.451 -0.196 1.00 79.81 107 GLU A CA 1
ATOM 858 C C . GLU A 1 107 ? -16.078 2.746 0.420 1.00 79.81 107 GLU A C 1
ATOM 860 O O . GLU A 1 107 ? -15.280 2.132 -0.286 1.00 79.81 107 GLU A O 1
ATOM 865 N N . ILE A 1 108 ? -15.960 2.791 1.751 1.00 81.44 108 ILE A N 1
ATOM 866 C CA . ILE A 1 108 ? -14.910 2.077 2.483 1.00 81.44 108 ILE A CA 1
ATOM 867 C C . ILE A 1 108 ? -15.097 0.567 2.314 1.00 81.44 108 ILE A C 1
ATOM 869 O O . ILE A 1 108 ? -14.119 -0.130 2.062 1.00 81.44 108 ILE A O 1
ATOM 873 N N . LEU A 1 109 ? -16.332 0.062 2.374 1.00 82.00 109 LEU A N 1
ATOM 874 C CA . LEU A 1 109 ? -16.626 -1.346 2.095 1.00 82.00 109 LEU A CA 1
ATOM 875 C C . LEU A 1 109 ? -16.270 -1.772 0.674 1.00 82.00 109 LEU A C 1
ATOM 877 O O . LEU A 1 109 ? -15.637 -2.811 0.498 1.00 82.00 109 LEU A O 1
ATOM 881 N N . GLN A 1 110 ? -16.649 -0.981 -0.332 1.00 81.38 110 GLN A N 1
ATOM 882 C CA . GLN A 1 110 ? -16.280 -1.274 -1.719 1.00 81.38 110 GLN A CA 1
ATOM 883 C C . GLN A 1 110 ? -14.762 -1.328 -1.877 1.00 81.38 110 GLN A C 1
ATOM 885 O O . GLN A 1 110 ? -14.237 -2.272 -2.462 1.00 81.38 110 GLN A O 1
ATOM 890 N N . LEU A 1 111 ? -14.047 -0.383 -1.265 1.00 82.88 111 LEU A N 1
ATOM 891 C CA . LEU A 1 111 ? -12.591 -0.378 -1.293 1.00 82.88 111 LEU A CA 1
ATOM 892 C C . LEU A 1 111 ? -11.987 -1.607 -0.599 1.00 82.88 111 LEU A C 1
ATOM 894 O O . LEU A 1 111 ? -11.010 -2.162 -1.097 1.00 82.88 111 LEU A O 1
ATOM 898 N N . ILE A 1 112 ? -12.552 -2.048 0.530 1.00 84.12 112 ILE A N 1
ATOM 899 C CA . ILE A 1 112 ? -12.134 -3.283 1.211 1.00 84.12 112 ILE A CA 1
ATOM 900 C C . ILE A 1 112 ? -12.287 -4.482 0.263 1.00 84.12 112 ILE A C 1
ATOM 902 O O . ILE A 1 112 ? -11.340 -5.250 0.108 1.00 84.12 112 ILE A O 1
ATOM 906 N N . GLN A 1 113 ? -13.435 -4.622 -0.406 1.00 83.00 113 GLN A N 1
ATOM 907 C CA . GLN A 1 113 ? -13.695 -5.730 -1.334 1.00 83.00 113 GLN A CA 1
ATOM 908 C C . GLN A 1 113 ? -12.782 -5.697 -2.565 1.00 83.00 113 GLN A C 1
ATOM 910 O O . GLN A 1 113 ? -12.266 -6.734 -2.985 1.00 83.00 113 GLN A O 1
ATOM 915 N N . ASP A 1 114 ? -12.558 -4.518 -3.141 1.00 83.31 114 ASP A N 1
ATOM 916 C CA . ASP A 1 114 ? -11.671 -4.351 -4.292 1.00 83.31 114 ASP A CA 1
ATOM 917 C C . ASP A 1 114 ? -10.220 -4.681 -3.930 1.00 83.31 114 ASP A C 1
ATOM 919 O O . ASP A 1 114 ? -9.520 -5.345 -4.700 1.00 83.31 114 ASP A O 1
ATOM 923 N N . LEU A 1 115 ? -9.767 -4.266 -2.742 1.00 81.81 115 LEU A N 1
ATOM 924 C CA . LEU A 1 115 ? -8.437 -4.606 -2.243 1.00 81.81 115 LEU A CA 1
ATOM 925 C C . LEU A 1 115 ? -8.303 -6.098 -1.941 1.00 81.81 115 LEU A C 1
ATOM 927 O O . LEU A 1 115 ? -7.269 -6.671 -2.282 1.00 81.81 115 LEU A O 1
ATOM 931 N N . ASP A 1 116 ? -9.328 -6.733 -1.373 1.00 81.50 116 ASP A N 1
ATOM 932 C CA . ASP A 1 116 ? -9.306 -8.173 -1.111 1.00 81.50 116 ASP A CA 1
ATOM 933 C C . ASP A 1 116 ? -9.216 -8.984 -2.413 1.00 81.50 116 ASP A C 1
ATOM 935 O O . ASP A 1 116 ? -8.367 -9.868 -2.534 1.00 81.50 116 ASP A O 1
ATOM 939 N N . LYS A 1 117 ? -9.989 -8.608 -3.444 1.00 80.75 117 LYS A N 1
ATOM 940 C CA . LYS A 1 117 ? -9.902 -9.210 -4.788 1.00 80.75 117 LYS A CA 1
ATOM 941 C C . LYS A 1 117 ? -8.543 -8.989 -5.441 1.00 80.75 117 LYS A C 1
ATOM 943 O O . LYS A 1 117 ? -8.009 -9.896 -6.072 1.00 80.75 117 LYS A O 1
ATOM 948 N N . LYS A 1 118 ? -7.984 -7.783 -5.313 1.00 81.31 118 LYS A N 1
ATOM 949 C CA . LYS A 1 118 ? -6.706 -7.420 -5.937 1.00 81.31 118 LYS A CA 1
ATOM 950 C C . LYS A 1 118 ? -5.521 -8.136 -5.295 1.00 81.31 118 LYS A C 1
ATOM 952 O O . LYS A 1 118 ? -4.582 -8.495 -6.000 1.00 81.31 118 LYS A O 1
ATOM 957 N N . LEU A 1 119 ? -5.545 -8.302 -3.975 1.00 76.06 119 LEU A N 1
ATOM 958 C CA . LEU A 1 119 ? -4.478 -8.962 -3.222 1.00 76.06 119 LEU A CA 1
ATOM 959 C C . LEU A 1 119 ? -4.692 -10.475 -3.093 1.00 76.06 119 LEU A C 1
ATOM 961 O O . LEU A 1 119 ? -3.759 -11.179 -2.716 1.00 76.06 119 LEU A O 1
ATOM 965 N N . GLY A 1 120 ? -5.885 -10.979 -3.423 1.00 74.62 120 GLY A N 1
ATOM 966 C CA . GLY A 1 120 ? -6.223 -12.396 -3.302 1.00 74.62 120 GLY A CA 1
ATOM 967 C C . GLY A 1 120 ? -6.203 -12.877 -1.851 1.00 74.62 120 GLY A C 1
ATOM 968 O O . GLY A 1 120 ? -5.865 -14.030 -1.591 1.00 74.62 120 GLY A O 1
ATOM 969 N N . THR A 1 121 ? -6.512 -11.992 -0.899 1.00 70.25 121 THR A N 1
ATOM 970 C CA . THR A 1 121 ? -6.388 -12.261 0.542 1.00 70.25 121 THR A CA 1
ATOM 971 C C . THR A 1 121 ? -7.535 -13.086 1.127 1.00 70.25 121 THR A C 1
ATOM 973 O O . THR A 1 121 ? -7.503 -13.364 2.321 1.00 70.25 121 THR A O 1
ATOM 976 N N . ASN A 1 122 ? -8.494 -13.547 0.311 1.00 72.56 122 ASN A N 1
ATOM 977 C CA . ASN A 1 122 ? -9.592 -14.441 0.706 1.00 72.56 122 ASN A CA 1
ATOM 978 C C . ASN A 1 122 ? -10.289 -13.995 2.007 1.00 72.56 122 ASN A C 1
ATOM 980 O O . ASN A 1 122 ? -10.379 -14.769 2.962 1.00 72.56 122 ASN A O 1
ATOM 984 N N . ASN A 1 123 ? -10.759 -12.747 2.065 1.00 77.62 123 ASN A N 1
ATOM 985 C CA . ASN A 1 123 ? -11.391 -12.139 3.241 1.00 77.62 123 ASN A CA 1
ATOM 986 C C . ASN A 1 123 ? -10.490 -12.047 4.488 1.00 77.62 123 ASN A C 1
ATOM 988 O O . ASN A 1 123 ? -10.984 -12.047 5.613 1.00 77.62 123 ASN A O 1
ATOM 992 N N . TYR A 1 124 ? -9.173 -11.957 4.316 1.00 81.56 124 TYR A N 1
ATOM 993 C CA . TYR A 1 124 ? -8.211 -11.687 5.390 1.00 81.56 124 TYR A CA 1
ATOM 994 C C . TYR A 1 124 ? -7.354 -10.471 5.041 1.00 81.56 124 TYR A C 1
ATOM 996 O O . TYR A 1 124 ? -6.128 -10.549 4.962 1.00 81.56 124 TYR A O 1
ATOM 1004 N N . LEU A 1 125 ? -7.994 -9.322 4.824 1.00 83.62 125 LEU A N 1
ATOM 1005 C CA . LEU A 1 125 ? -7.305 -8.120 4.370 1.00 83.62 125 LEU A CA 1
ATOM 1006 C C . LEU A 1 125 ? -6.601 -7.404 5.537 1.00 83.62 125 LEU A C 1
ATOM 1008 O O . LEU A 1 125 ? -7.263 -6.965 6.480 1.00 83.62 125 LEU A O 1
ATOM 1012 N N . PRO A 1 126 ? -5.274 -7.198 5.488 1.00 86.88 126 PRO A N 1
ATOM 1013 C CA . PRO A 1 126 ? -4.586 -6.397 6.491 1.00 86.88 126 PRO A CA 1
ATOM 1014 C C . PRO A 1 126 ? -4.956 -4.902 6.447 1.00 86.88 126 PRO A C 1
ATOM 1016 O O . PRO A 1 126 ? -4.879 -4.252 5.402 1.00 86.88 126 PRO A O 1
ATOM 1019 N N . ILE A 1 127 ? -5.230 -4.303 7.611 1.00 87.25 127 ILE A N 1
ATOM 1020 C CA . ILE A 1 127 ? -5.613 -2.883 7.773 1.00 87.25 127 ILE A CA 1
ATOM 1021 C C . ILE A 1 127 ? -4.563 -1.925 7.189 1.00 87.25 127 ILE A C 1
ATOM 1023 O O . ILE A 1 127 ? -4.898 -0.832 6.730 1.00 87.25 127 ILE A O 1
ATOM 1027 N N . PHE A 1 128 ? -3.283 -2.307 7.183 1.00 84.69 128 PHE A N 1
ATOM 1028 C CA . PHE A 1 128 ? -2.222 -1.434 6.679 1.00 84.69 128 PHE A CA 1
ATOM 1029 C C . PHE A 1 128 ? -2.350 -1.141 5.175 1.00 84.69 128 PHE A C 1
ATOM 1031 O O . PHE A 1 128 ? -1.988 -0.044 4.753 1.00 84.69 128 PHE A O 1
ATOM 1038 N N . HIS A 1 129 ? -2.914 -2.057 4.379 1.00 82.94 129 HIS A N 1
ATOM 1039 C CA . HIS A 1 129 ? -3.159 -1.817 2.954 1.00 82.94 129 HIS A CA 1
ATOM 1040 C C . HIS A 1 129 ? -4.243 -0.757 2.738 1.00 82.94 129 HIS A C 1
ATOM 1042 O O . HIS A 1 129 ? -4.062 0.161 1.937 1.00 82.94 129 HIS A O 1
ATOM 1048 N N . LEU A 1 130 ? -5.328 -0.821 3.515 1.00 83.00 130 LEU A N 1
ATOM 1049 C CA . LEU A 1 130 ? -6.366 0.215 3.506 1.00 83.00 130 LEU A CA 1
ATOM 1050 C C . LEU A 1 130 ? -5.820 1.561 3.937 1.00 83.00 130 LEU A C 1
ATOM 1052 O O . LEU A 1 130 ? -6.124 2.573 3.316 1.00 83.00 130 LEU A O 1
ATOM 1056 N N . ARG A 1 131 ? -4.977 1.579 4.970 1.00 82.06 131 ARG A N 1
ATOM 1057 C CA . ARG A 1 131 ? -4.320 2.809 5.399 1.00 82.06 131 ARG A CA 1
ATOM 1058 C C . ARG A 1 131 ? -3.461 3.398 4.294 1.00 82.06 131 ARG A C 1
ATOM 1060 O O . ARG A 1 131 ? -3.617 4.573 4.011 1.00 82.06 131 ARG A O 1
ATOM 1067 N N . GLN A 1 132 ? -2.611 2.619 3.630 1.00 78.81 132 GLN A N 1
ATOM 1068 C CA . GLN A 1 132 ? -1.778 3.126 2.530 1.00 78.81 132 GLN A CA 1
ATOM 1069 C C . GLN A 1 132 ? -2.601 3.782 1.414 1.00 78.81 132 GLN A C 1
ATOM 1071 O O . GLN A 1 132 ? -2.217 4.838 0.917 1.00 78.81 132 GLN A O 1
ATOM 1076 N N . GLN A 1 133 ? -3.750 3.203 1.065 1.00 73.94 133 GLN A N 1
ATOM 1077 C CA . GLN A 1 133 ? -4.658 3.758 0.057 1.00 73.94 133 GLN A CA 1
ATOM 1078 C C . GLN A 1 133 ? -5.399 5.008 0.563 1.00 73.94 133 GLN A C 1
ATOM 1080 O O . GLN A 1 133 ? -5.496 6.012 -0.144 1.00 73.94 133 GLN A O 1
ATOM 1085 N N . LEU A 1 134 ? -5.889 4.968 1.805 1.00 72.50 134 LEU A N 1
ATOM 1086 C CA . LEU A 1 134 ? -6.739 6.005 2.388 1.00 72.50 134 LEU A CA 1
ATOM 1087 C C . LEU A 1 134 ? -5.981 7.088 3.159 1.00 72.50 134 LEU A C 1
ATOM 1089 O O . LEU A 1 134 ? -6.601 8.079 3.517 1.00 72.50 134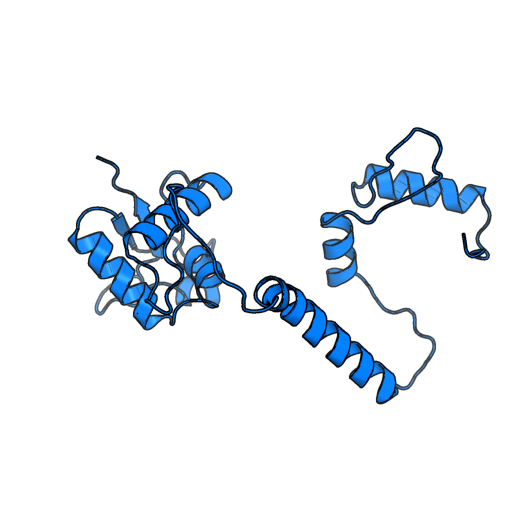 LEU A O 1
ATOM 1093 N N . HIS A 1 135 ? -4.665 6.990 3.358 1.00 65.94 135 HIS A N 1
ATOM 1094 C CA . HIS A 1 135 ? -3.854 8.029 4.012 1.00 65.94 135 HIS A CA 1
ATOM 1095 C C . HIS A 1 135 ? -3.940 9.384 3.295 1.00 65.94 135 HIS A C 1
ATOM 1097 O O . HIS A 1 135 ? -3.695 10.424 3.897 1.00 65.94 135 HIS A O 1
ATOM 1103 N N . THR A 1 136 ? -4.304 9.375 2.013 1.00 63.94 136 THR A N 1
ATOM 1104 C CA . THR A 1 136 ? -4.530 10.581 1.208 1.00 63.94 136 THR A CA 1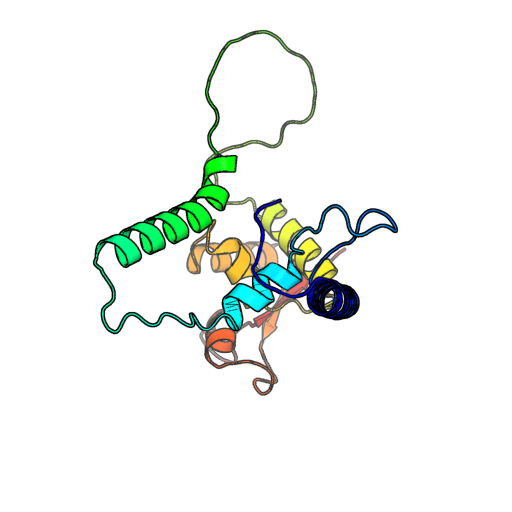
ATOM 1105 C C . THR A 1 136 ? -5.927 11.182 1.393 1.00 63.94 136 THR A C 1
ATOM 1107 O O . THR A 1 136 ? -6.135 12.350 1.075 1.00 63.94 136 THR A O 1
ATOM 1110 N N . ARG A 1 137 ? -6.886 10.393 1.894 1.00 64.94 137 ARG A N 1
ATOM 1111 C CA . ARG A 1 137 ? -8.322 10.713 1.971 1.00 64.94 137 ARG A CA 1
ATOM 1112 C C . ARG A 1 137 ? -8.834 10.856 3.407 1.00 64.94 137 ARG A C 1
ATOM 1114 O O . ARG A 1 137 ? -9.812 11.564 3.615 1.00 64.94 137 ARG A O 1
ATOM 1121 N N . LEU A 1 138 ? -8.211 10.180 4.372 1.00 69.00 138 LEU A N 1
ATOM 1122 C CA . LEU A 1 138 ? -8.661 10.055 5.758 1.00 69.00 138 LEU A CA 1
ATOM 1123 C C . LEU A 1 138 ? -7.490 10.024 6.743 1.00 69.00 138 LEU A C 1
ATOM 1125 O O . LEU A 1 138 ? -6.452 9.409 6.478 1.00 69.00 138 LEU A O 1
ATOM 1129 N N . SER A 1 139 ? -7.699 10.598 7.932 1.00 78.62 139 SER A N 1
ATOM 1130 C CA . SER A 1 139 ? -6.776 10.389 9.051 1.00 78.62 139 SER A CA 1
ATOM 1131 C C . SER A 1 139 ? -6.884 8.970 9.618 1.00 78.62 139 SER A C 1
ATOM 1133 O O . SER A 1 139 ? -7.908 8.292 9.488 1.00 78.62 139 SER A O 1
ATOM 1135 N N . ARG A 1 140 ? -5.837 8.536 10.331 1.00 79.25 140 ARG A N 1
ATOM 1136 C CA . ARG A 1 140 ? -5.783 7.247 11.038 1.00 79.25 140 ARG A CA 1
ATOM 1137 C C . ARG A 1 140 ? -7.002 7.042 11.936 1.00 79.25 140 ARG A C 1
ATOM 1139 O O . ARG A 1 140 ? -7.628 5.989 11.891 1.00 79.25 140 ARG A O 1
ATOM 1146 N N . GLU A 1 141 ? -7.346 8.054 12.720 1.00 80.31 141 GLU A N 1
ATOM 1147 C CA . GLU A 1 141 ? -8.431 8.017 13.699 1.00 80.31 141 GLU A CA 1
ATOM 1148 C C . GLU A 1 141 ? -9.807 7.981 13.028 1.00 80.31 141 GLU A C 1
ATOM 1150 O O . GLU A 1 141 ? -10.755 7.421 13.576 1.00 80.31 141 GLU A O 1
ATOM 1155 N N . GLU A 1 142 ? -9.933 8.585 11.848 1.00 80.44 142 GLU A N 1
ATOM 1156 C CA . GLU A 1 142 ? -11.186 8.622 11.095 1.00 80.44 142 GLU A CA 1
ATOM 1157 C C . GLU A 1 142 ? -11.472 7.280 10.430 1.00 80.44 142 GLU A C 1
ATOM 1159 O O . GLU A 1 142 ? -12.603 6.798 10.508 1.00 80.44 142 GLU A O 1
ATOM 1164 N N . LEU A 1 143 ? -10.443 6.642 9.861 1.00 83.69 143 LEU A N 1
ATOM 1165 C CA . LEU A 1 143 ? -10.550 5.277 9.358 1.00 83.69 143 LEU A CA 1
ATOM 1166 C C . LEU A 1 143 ? -10.910 4.306 10.485 1.00 83.69 143 LEU A C 1
ATOM 1168 O O . LEU A 1 143 ? -11.816 3.498 10.321 1.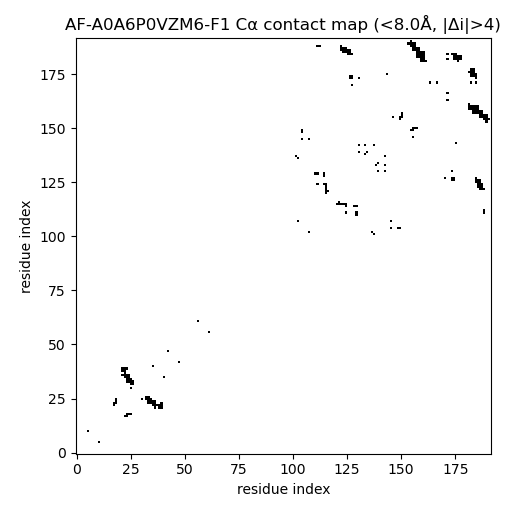00 83.69 143 LEU A O 1
ATOM 1172 N N . ASP A 1 144 ? -10.262 4.422 11.647 1.00 85.31 144 ASP A N 1
ATOM 1173 C CA . ASP A 1 144 ? -10.542 3.550 12.793 1.00 85.31 144 ASP A CA 1
ATOM 1174 C C . ASP A 1 144 ? -12.003 3.693 13.237 1.00 85.31 144 ASP A C 1
ATOM 1176 O O . ASP A 1 144 ? -12.698 2.697 13.433 1.00 85.31 144 ASP A O 1
ATOM 1180 N N . LYS A 1 145 ? -12.516 4.928 13.317 1.00 84.94 145 LYS A N 1
ATOM 1181 C CA . LYS A 1 145 ? -13.935 5.188 13.608 1.00 84.94 145 LYS A CA 1
ATOM 1182 C C . LYS A 1 145 ? -14.869 4.627 12.538 1.00 84.94 145 LYS A C 1
ATOM 1184 O O . LYS A 1 145 ? -15.964 4.192 12.877 1.00 84.94 145 LYS A O 1
ATOM 1189 N N . ALA A 1 146 ? -14.493 4.672 11.263 1.00 84.69 146 ALA A N 1
ATOM 1190 C CA . ALA A 1 146 ? -15.291 4.083 10.193 1.00 84.69 146 ALA A CA 1
ATOM 1191 C C . ALA A 1 146 ? -15.330 2.554 10.288 1.00 84.69 146 ALA A C 1
ATOM 1193 O O . ALA A 1 146 ? -16.411 1.979 10.251 1.00 84.69 146 ALA A O 1
ATOM 1194 N N . LEU A 1 147 ? -14.186 1.911 10.526 1.00 86.38 147 LEU A N 1
ATOM 1195 C CA . LEU A 1 147 ? -14.104 0.463 10.717 1.00 86.38 147 LEU A CA 1
ATOM 1196 C C . LEU A 1 147 ? -14.922 0.003 11.931 1.00 86.38 147 LEU A C 1
ATOM 1198 O O . LEU A 1 147 ? -15.660 -0.968 11.830 1.00 86.38 147 LEU A O 1
ATOM 1202 N N . TYR A 1 148 ? -14.895 0.738 13.048 1.00 86.56 148 TYR A N 1
ATOM 1203 C CA . TYR A 1 148 ? -15.763 0.428 14.191 1.00 86.56 148 TYR A CA 1
ATOM 1204 C C . TYR A 1 148 ? -17.259 0.598 13.885 1.00 86.56 148 TYR A C 1
ATOM 1206 O O . TYR A 1 148 ? -18.076 -0.146 14.426 1.00 86.56 148 TYR A O 1
ATOM 1214 N N . ARG A 1 149 ? -17.644 1.563 13.035 1.00 86.12 149 ARG A N 1
ATOM 1215 C CA . ARG A 1 149 ? -19.042 1.725 12.596 1.00 86.12 149 ARG A CA 1
ATOM 1216 C C . ARG A 1 149 ? -19.485 0.560 11.715 1.00 86.12 149 ARG A C 1
ATOM 1218 O O . ARG A 1 149 ? -20.545 0.003 11.976 1.00 86.12 149 ARG A O 1
ATOM 1225 N N . LEU A 1 150 ? -18.646 0.162 10.762 1.00 85.25 150 LEU A N 1
ATOM 1226 C CA . LEU A 1 150 ? -18.880 -0.986 9.884 1.00 85.25 150 LEU A CA 1
ATOM 1227 C C . LEU A 1 150 ? -18.957 -2.302 10.665 1.00 85.25 150 LEU A C 1
ATOM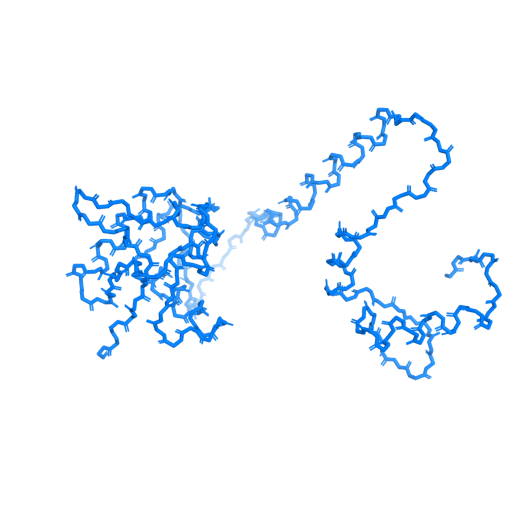 1229 O O . LEU A 1 150 ? -19.850 -3.106 10.425 1.00 85.25 150 LEU A O 1
ATOM 1233 N N . GLN A 1 151 ? -18.081 -2.489 11.655 1.00 85.56 151 GLN A N 1
ATOM 1234 C CA . GLN A 1 151 ? -18.129 -3.653 12.540 1.00 85.56 151 GLN A CA 1
ATOM 1235 C C . GLN A 1 151 ? -19.423 -3.678 13.363 1.00 85.56 151 GLN A C 1
ATOM 1237 O O . GLN A 1 151 ? -20.032 -4.727 13.530 1.00 85.56 151 GLN A O 1
ATOM 1242 N N . LYS A 1 152 ? -19.880 -2.521 13.860 1.00 84.06 152 LYS A N 1
ATOM 1243 C CA . LYS A 1 152 ? -21.156 -2.417 14.587 1.00 84.06 152 LYS A CA 1
ATOM 1244 C C . LYS A 1 152 ? -22.369 -2.715 13.695 1.00 84.06 152 LYS A C 1
ATOM 1246 O O . LYS A 1 152 ? -23.409 -3.106 14.209 1.00 84.06 152 LYS A O 1
ATOM 1251 N N . GLN A 1 153 ? -22.243 -2.490 12.392 1.00 83.69 153 GLN A N 1
ATOM 1252 C CA . GLN A 1 153 ? -23.251 -2.830 11.388 1.00 83.69 153 GLN A CA 1
ATOM 1253 C C . GLN A 1 153 ? -23.122 -4.282 10.897 1.00 83.69 153 GLN A C 1
ATOM 1255 O O . GLN A 1 153 ? -23.807 -4.639 9.948 1.00 83.69 153 GLN A O 1
ATOM 1260 N N . GLU A 1 154 ? -22.245 -5.088 11.512 1.00 81.88 154 GLU A N 1
ATOM 1261 C CA . GLU A 1 154 ? -21.988 -6.497 11.170 1.00 81.88 154 GLU A CA 1
ATOM 1262 C C . GLU A 1 154 ? -21.505 -6.716 9.725 1.00 81.88 154 GLU A C 1
ATOM 1264 O O . GLU A 1 154 ? -21.494 -7.831 9.226 1.00 81.88 154 GLU A O 1
ATOM 1269 N N . GLN A 1 155 ? -21.031 -5.659 9.056 1.00 82.44 155 GLN A N 1
ATOM 1270 C CA . GLN A 1 155 ? -20.563 -5.733 7.666 1.00 82.44 155 GLN A CA 1
ATOM 1271 C C . GLN A 1 155 ? -19.113 -6.215 7.560 1.00 82.44 155 GLN A C 1
ATOM 1273 O O . GLN A 1 155 ? -18.676 -6.681 6.505 1.00 82.44 155 GLN A O 1
ATOM 1278 N N . ILE A 1 156 ? -18.343 -6.052 8.640 1.00 86.94 156 ILE A N 1
ATOM 1279 C CA . ILE A 1 156 ? -16.962 -6.517 8.732 1.00 86.94 156 ILE A CA 1
ATOM 1280 C C . ILE A 1 156 ? -16.654 -7.077 10.116 1.00 86.94 156 ILE A C 1
ATOM 1282 O O . ILE A 1 156 ? -17.158 -6.592 11.129 1.00 86.94 156 ILE A O 1
ATOM 1286 N N . GLU A 1 157 ? -15.708 -8.003 10.166 1.00 85.56 157 GLU A N 1
ATOM 1287 C CA . GLU A 1 157 ? -15.070 -8.460 11.391 1.00 85.56 157 GLU A CA 1
ATOM 1288 C C . GLU A 1 157 ? -13.617 -7.997 11.450 1.00 85.56 157 GLU A C 1
ATOM 1290 O O . GLU A 1 157 ? -12.876 -8.045 10.465 1.00 85.56 157 GLU A O 1
ATOM 1295 N N . LEU A 1 158 ? -13.206 -7.532 12.631 1.00 85.75 158 LEU A N 1
ATOM 1296 C CA . LEU A 1 158 ? -11.827 -7.153 12.904 1.00 85.75 158 LEU A CA 1
ATOM 1297 C C . LEU A 1 158 ? -11.154 -8.258 13.714 1.00 85.75 158 LEU A C 1
ATOM 1299 O O . LEU A 1 158 ? -11.500 -8.479 14.876 1.00 85.75 158 LEU A O 1
ATOM 1303 N N . SER A 1 159 ? -10.150 -8.909 13.132 1.00 82.62 159 SER A N 1
ATOM 1304 C CA . SER A 1 159 ? -9.390 -9.973 13.793 1.00 82.62 159 SER A CA 1
ATOM 1305 C C . SER A 1 159 ? -8.020 -9.467 14.248 1.00 82.62 159 SER A C 1
ATOM 1307 O O . SER A 1 159 ? -7.362 -8.649 13.590 1.00 82.62 159 SER A O 1
AT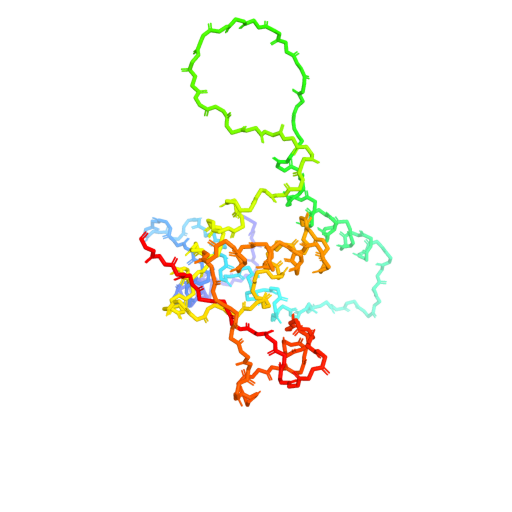OM 1309 N N . ALA A 1 160 ? -7.568 -9.961 15.399 1.00 83.12 160 ALA A N 1
ATOM 1310 C CA . ALA A 1 160 ? -6.270 -9.604 15.956 1.00 83.12 160 ALA A CA 1
ATOM 1311 C C . ALA A 1 160 ? -5.119 -10.358 15.272 1.00 83.12 160 ALA A C 1
ATOM 1313 O O . ALA A 1 160 ? -5.277 -11.485 14.800 1.00 83.12 160 ALA A O 1
ATOM 1314 N N . LEU A 1 161 ? -3.933 -9.745 15.243 1.00 77.94 161 LEU A N 1
ATOM 1315 C CA . LEU A 1 161 ? -2.734 -10.403 14.725 1.00 77.94 161 LEU A CA 1
ATOM 1316 C C . LEU A 1 161 ? -2.229 -11.462 15.718 1.00 77.94 161 LEU A C 1
ATOM 1318 O O . LEU A 1 161 ? -1.780 -11.119 16.812 1.00 77.94 161 LEU A O 1
ATOM 1322 N N . VAL A 1 162 ? -2.277 -12.736 15.319 1.00 69.38 162 VAL A N 1
ATOM 1323 C CA . VAL A 1 162 ? -1.739 -13.866 16.104 1.00 69.38 162 VAL A CA 1
ATOM 1324 C C . VAL A 1 162 ? -0.267 -14.129 15.767 1.00 69.38 162 VAL A C 1
ATOM 1326 O O . VAL A 1 162 ? 0.538 -14.370 16.660 1.00 69.38 162 VAL A O 1
ATOM 1329 N N . HIS A 1 163 ? 0.111 -14.013 14.488 1.00 69.25 163 HIS A N 1
ATOM 1330 C CA . HIS A 1 163 ? 1.467 -14.299 14.008 1.00 69.25 163 HIS A CA 1
ATOM 1331 C C . HIS A 1 163 ? 2.135 -13.035 13.459 1.00 69.25 163 HIS A C 1
ATOM 1333 O O . HIS A 1 163 ? 1.854 -12.590 12.350 1.00 69.25 163 HIS A O 1
ATOM 1339 N N . THR A 1 164 ? 3.050 -12.456 14.234 1.00 68.56 164 THR A N 1
ATOM 1340 C CA . THR A 1 164 ? 3.799 -11.242 13.866 1.00 68.56 164 THR A CA 1
ATOM 1341 C C . THR A 1 164 ? 4.988 -11.504 12.938 1.00 68.56 164 THR A C 1
ATOM 1343 O O . THR A 1 164 ? 5.552 -10.554 12.410 1.00 68.56 164 THR A O 1
ATOM 1346 N N . GLN A 1 165 ? 5.365 -12.768 12.714 1.00 69.12 165 GLN A N 1
ATOM 1347 C CA . GLN A 1 165 ? 6.611 -13.151 12.030 1.00 69.12 165 GLN A CA 1
ATOM 1348 C C . GLN A 1 165 ? 6.686 -12.715 10.558 1.00 69.12 165 GLN A C 1
ATOM 1350 O O . GLN A 1 165 ? 7.779 -12.516 10.039 1.00 69.12 165 GLN A O 1
ATOM 1355 N N . ASN A 1 166 ? 5.539 -12.516 9.905 1.00 73.94 166 ASN A N 1
ATOM 1356 C CA . ASN A 1 166 ? 5.469 -12.164 8.483 1.00 73.94 166 ASN A CA 1
ATOM 1357 C C . ASN A 1 166 ? 5.341 -10.653 8.232 1.00 73.94 166 ASN A C 1
ATOM 1359 O O . ASN A 1 166 ? 5.208 -10.240 7.083 1.00 73.94 166 ASN A O 1
ATOM 1363 N N . TYR A 1 167 ? 5.343 -9.831 9.287 1.00 77.19 167 TYR A N 1
ATOM 1364 C CA . TYR A 1 167 ? 5.050 -8.404 9.187 1.00 77.19 167 TYR A CA 1
ATOM 1365 C C . TYR A 1 167 ? 6.134 -7.558 9.840 1.00 77.19 167 TYR A C 1
ATOM 1367 O O . TYR A 1 167 ? 6.639 -7.867 10.920 1.00 77.19 167 TYR A O 1
ATOM 1375 N N . THR A 1 168 ? 6.468 -6.441 9.199 1.00 80.75 168 THR A N 1
ATOM 1376 C CA . THR A 1 168 ? 7.418 -5.484 9.767 1.00 80.75 168 THR A CA 1
ATOM 1377 C C . THR A 1 168 ? 6.813 -4.801 11.000 1.00 80.75 168 THR A C 1
ATOM 1379 O O . THR A 1 168 ? 5.589 -4.653 11.103 1.00 80.75 168 THR A O 1
ATOM 1382 N N . PRO A 1 169 ? 7.635 -4.328 11.953 1.00 78.19 169 PRO A N 1
ATOM 1383 C CA . PRO A 1 169 ? 7.135 -3.614 13.131 1.00 78.19 169 PRO A CA 1
ATOM 1384 C C . PRO A 1 169 ? 6.290 -2.382 12.769 1.00 78.19 169 PRO A C 1
ATOM 1386 O O . PRO A 1 169 ? 5.337 -2.055 13.479 1.00 78.19 169 PRO A O 1
ATOM 1389 N N . GLU A 1 170 ? 6.586 -1.731 11.644 1.00 79.69 170 GLU A N 1
ATOM 1390 C CA . GLU A 1 170 ? 5.803 -0.614 11.110 1.00 79.69 170 GLU A CA 1
ATOM 1391 C C . GLU A 1 170 ? 4.408 -1.055 10.655 1.00 79.69 170 GLU A C 1
ATOM 1393 O O . GLU A 1 170 ? 3.413 -0.438 11.042 1.00 79.69 170 GLU A O 1
ATOM 1398 N N . GLN A 1 171 ? 4.319 -2.166 9.916 1.00 80.06 171 GLN A N 1
ATOM 1399 C CA . GLN A 1 171 ? 3.045 -2.762 9.508 1.00 80.06 171 GLN A CA 1
ATOM 1400 C C . GLN A 1 171 ? 2.225 -3.168 10.731 1.00 80.06 171 GLN A C 1
ATOM 1402 O O . GLN A 1 171 ? 1.061 -2.790 10.844 1.00 80.06 171 GLN A O 1
ATOM 1407 N N . ILE A 1 172 ? 2.837 -3.839 11.712 1.00 78.94 172 ILE A N 1
ATOM 1408 C CA . ILE A 1 172 ? 2.180 -4.203 12.978 1.00 78.94 172 ILE A CA 1
ATOM 1409 C C . ILE A 1 172 ? 1.670 -2.947 13.698 1.00 78.94 172 ILE A C 1
ATOM 1411 O O . ILE A 1 172 ? 0.592 -2.946 14.296 1.00 78.94 172 ILE A O 1
ATOM 1415 N N . ASN A 1 173 ? 2.411 -1.839 13.642 1.00 79.69 173 ASN A N 1
ATOM 1416 C CA . ASN A 1 173 ? 1.992 -0.584 14.255 1.00 79.69 173 ASN A CA 1
ATOM 1417 C C . ASN A 1 173 ? 0.879 0.149 13.499 1.00 79.69 173 ASN A C 1
ATOM 1419 O O . ASN A 1 173 ? 0.217 1.002 14.097 1.00 79.69 173 ASN A O 1
ATOM 1423 N N . ALA A 1 174 ? 0.619 -0.208 12.244 1.00 79.75 174 ALA A N 1
ATOM 1424 C CA . ALA A 1 174 ? -0.552 0.248 11.511 1.00 79.75 174 ALA A CA 1
ATOM 1425 C C . ALA A 1 174 ? -1.853 -0.415 12.009 1.00 79.75 174 ALA A C 1
ATOM 1427 O O . ALA A 1 174 ? -2.930 0.132 11.781 1.00 79.75 174 ALA A O 1
ATOM 1428 N N . GLY A 1 175 ? -1.791 -1.523 12.755 1.00 81.31 175 GLY A N 1
ATOM 1429 C CA . GLY A 1 175 ? -2.970 -2.113 13.400 1.00 81.31 175 GLY A CA 1
ATOM 1430 C C . GLY A 1 175 ? -3.685 -1.152 14.368 1.00 81.31 175 GLY A C 1
ATOM 1431 O O . GLY A 1 175 ? -3.092 -0.192 14.883 1.00 81.31 175 GLY A O 1
ATOM 1432 N N . ILE A 1 176 ? -4.973 -1.388 14.621 1.00 83.56 176 ILE A N 1
ATOM 1433 C CA . ILE A 1 176 ? -5.756 -0.608 15.592 1.00 83.56 176 ILE A CA 1
ATOM 1434 C C . ILE A 1 176 ? -5.369 -1.073 16.998 1.00 83.56 176 ILE A C 1
ATOM 1436 O O . ILE A 1 176 ? -5.418 -2.262 17.321 1.00 83.56 176 ILE A O 1
ATOM 1440 N N . LYS A 1 177 ? -4.942 -0.126 17.841 1.00 80.88 177 LYS A N 1
ATOM 1441 C CA . LYS A 1 177 ? -4.525 -0.412 19.218 1.00 80.88 177 LYS A CA 1
ATOM 1442 C C . LYS A 1 177 ? -5.755 -0.732 20.073 1.00 80.88 177 LYS A C 1
ATOM 1444 O O . LYS A 1 177 ? -6.675 0.078 20.140 1.00 80.88 177 LYS A O 1
ATOM 1449 N N . GLN A 1 178 ? -5.744 -1.878 20.749 1.00 75.81 178 GLN A N 1
ATOM 1450 C CA . GLN A 1 178 ? -6.758 -2.247 21.740 1.00 75.81 178 GLN A CA 1
ATOM 1451 C C . GLN A 1 178 ? -6.262 -1.941 23.160 1.00 75.81 178 GLN A C 1
ATOM 1453 O O . GLN A 1 178 ? -5.058 -1.853 23.398 1.00 75.81 178 GLN A O 1
ATOM 1458 N N . ARG A 1 179 ? -7.194 -1.758 24.110 1.00 70.25 179 ARG A N 1
ATOM 1459 C CA . ARG A 1 179 ? -6.859 -1.556 25.535 1.00 70.25 179 ARG A CA 1
ATOM 1460 C C . ARG A 1 179 ? -6.253 -2.805 26.179 1.00 70.25 179 ARG A C 1
ATOM 1462 O O . ARG A 1 179 ? -5.476 -2.672 27.116 1.00 70.25 179 ARG A O 1
ATOM 1469 N N . VAL A 1 180 ? -6.615 -3.990 25.689 1.00 60.53 180 VAL A N 1
ATOM 1470 C CA . VAL A 1 180 ? -6.144 -5.290 26.178 1.00 60.53 180 VAL A CA 1
ATOM 1471 C C . VAL A 1 180 ? -6.004 -6.217 24.968 1.00 60.53 180 VAL A C 1
ATOM 1473 O O . VAL A 1 180 ? -6.927 -6.284 24.162 1.00 60.53 180 VAL A O 1
ATOM 1476 N N . GLY A 1 181 ? -4.869 -6.910 24.839 1.00 67.12 181 GLY A N 1
ATOM 1477 C CA . GLY A 1 181 ? -4.625 -7.891 23.773 1.00 67.12 181 GLY A CA 1
ATOM 1478 C C . GLY A 1 181 ? -3.810 -7.383 22.576 1.00 67.12 181 GLY A C 1
ATOM 1479 O O . GLY A 1 181 ? -3.230 -6.295 22.594 1.00 67.12 181 GLY A O 1
ATOM 1480 N N . SER A 1 182 ? -3.727 -8.228 21.546 1.00 74.38 182 SER A N 1
ATOM 1481 C CA . SER A 1 182 ? -3.030 -7.948 20.285 1.00 74.38 182 SER A CA 1
ATOM 1482 C C . SER A 1 182 ? -3.755 -6.872 19.471 1.00 74.38 182 SER A C 1
ATOM 1484 O O . SER A 1 182 ? -4.961 -6.696 19.576 1.00 74.38 182 SER A O 1
ATOM 1486 N N . LYS A 1 183 ? -3.030 -6.137 18.623 1.00 81.25 183 LYS A N 1
ATOM 1487 C CA . LYS A 1 183 ? -3.643 -5.112 17.761 1.00 81.25 183 LYS A CA 1
ATOM 1488 C C . LYS A 1 183 ? -4.594 -5.767 16.752 1.00 81.25 183 LYS A C 1
ATOM 1490 O O . LYS A 1 183 ? -4.248 -6.801 16.174 1.00 81.25 183 LYS A O 1
ATOM 1495 N N . LEU A 1 184 ? -5.742 -5.132 16.501 1.00 82.69 184 LEU A N 1
ATOM 1496 C CA . LEU A 1 184 ? -6.611 -5.519 15.387 1.00 82.69 184 LEU A CA 1
ATOM 1497 C C . LEU A 1 184 ? -5.870 -5.232 14.092 1.00 82.69 184 LEU A C 1
ATOM 1499 O O . LEU A 1 184 ? -5.290 -4.152 13.930 1.00 82.69 184 LEU A O 1
ATOM 1503 N N . PHE A 1 185 ? -5.858 -6.212 13.203 1.00 85.62 185 PHE A N 1
ATOM 1504 C CA . PHE A 1 185 ? -4.973 -6.195 12.052 1.00 85.62 185 PHE A CA 1
ATOM 1505 C C . PHE A 1 185 ? -5.638 -6.685 10.780 1.00 85.62 185 PHE A C 1
ATOM 1507 O O . PHE A 1 185 ? -5.326 -6.141 9.727 1.00 85.62 185 PHE A O 1
ATOM 1514 N N . PHE A 1 186 ? -6.545 -7.655 10.863 1.00 85.38 186 PHE A N 1
ATOM 1515 C CA . PHE A 1 186 ? -7.250 -8.182 9.701 1.00 85.38 186 PHE A CA 1
ATOM 1516 C C . PHE A 1 186 ? -8.687 -7.687 9.672 1.00 85.38 186 PHE A C 1
ATOM 1518 O O . PHE A 1 186 ? -9.308 -7.520 10.720 1.00 85.38 186 PHE A O 1
ATOM 1525 N N . ILE A 1 187 ? -9.179 -7.452 8.463 1.00 86.19 187 ILE A N 1
ATOM 1526 C CA . ILE A 1 187 ? -10.572 -7.172 8.151 1.00 86.19 187 ILE A CA 1
ATOM 1527 C C . ILE A 1 187 ? -11.096 -8.346 7.340 1.00 86.19 187 ILE A C 1
ATOM 1529 O O . ILE A 1 187 ? -10.511 -8.708 6.316 1.00 86.19 187 ILE A O 1
ATOM 1533 N N . GLN A 1 188 ? -12.210 -8.898 7.793 1.00 85.19 188 GLN A N 1
ATOM 1534 C CA . GLN A 1 188 ? -12.973 -9.907 7.077 1.00 85.19 188 GLN A CA 1
ATOM 1535 C C . GLN A 1 188 ? -14.311 -9.288 6.707 1.00 85.19 188 GLN A C 1
ATOM 1537 O O . GLN A 1 188 ? -14.934 -8.647 7.548 1.00 85.19 188 GLN A O 1
ATOM 1542 N N . VAL A 1 189 ? -14.730 -9.415 5.451 1.00 82.88 189 VAL A N 1
ATOM 1543 C CA . VAL A 1 189 ? -16.043 -8.918 5.034 1.00 82.88 189 VAL A CA 1
ATOM 1544 C C . VAL A 1 189 ? -17.061 -10.009 5.319 1.00 82.88 189 VAL A C 1
ATOM 1546 O O . VAL A 1 189 ? -16.973 -11.100 4.755 1.00 82.88 189 VAL A O 1
ATOM 1549 N N . THR A 1 190 ? -18.019 -9.710 6.187 1.00 75.19 190 THR A N 1
ATOM 1550 C CA . THR A 1 190 ? -19.148 -10.592 6.470 1.00 75.19 190 THR A CA 1
ATOM 1551 C C . THR A 1 190 ? -20.202 -10.281 5.417 1.00 75.19 190 THR A C 1
ATOM 1553 O O . THR A 1 190 ? -20.949 -9.312 5.520 1.00 75.19 190 THR A O 1
ATOM 1556 N N . VAL A 1 191 ? -20.162 -11.018 4.309 1.00 59.56 191 VAL A N 1
ATOM 1557 C CA . VAL A 1 191 ? -21.190 -10.920 3.270 1.00 59.56 191 VAL A CA 1
ATOM 1558 C C . VAL A 1 191 ? -22.322 -11.862 3.676 1.00 59.56 191 VAL A C 1
ATOM 1560 O O . VAL A 1 191 ? -22.140 -13.076 3.599 1.00 59.56 191 VAL A O 1
ATOM 1563 N N . GLU A 1 192 ? -23.451 -11.311 4.125 1.00 43.56 192 GLU A N 1
ATOM 1564 C CA . GLU A 1 192 ? -24.760 -11.969 3.972 1.00 43.56 192 GLU A CA 1
ATOM 1565 C C . GLU A 1 192 ? -25.340 -11.670 2.585 1.00 43.56 192 GLU A C 1
ATOM 1567 O O . GLU A 1 192 ? -25.249 -10.500 2.136 1.00 43.56 192 GLU A O 1
#

Mean predicted aligned error: 19.51 Å

Radius of gyration: 24.02 Å; Cα contacts (8 Å, |Δi|>4): 137; chains: 1; bounding box: 64×41×63 Å

pLDDT: mean 70.08, std 14.44, range [33.75, 87.25]